Protein AF-A0A416VZ56-F1 (afdb_monomer_lite)

Foldseek 3Di:
DDQLQDWDDDPQKIKTFGDKEAALQLQKIKTKIKMAGPPAAKAFDADPQQDGPDQDIHDPRQKHKDWPFDWDWHWDDDDRIIMIMIITGDDSVPSVRTWIWIWGQPQHDDPVRTDIDTDDHDYDHDWDWFDDDQWIWIAALFWIKIKRNQFDPPDPPPPPDFKWKWFQFPVRDIATQATPPVDGDGPFWDDWDWDADDPRGIIMIITGGPGGDDCVRGPWMAIPNRITD

Secondary structure (DSSP, 8-state):
-B----EEEETTEEEEEEEEEEETTTTEEEEEEEEEETTBPPPEEE-TTS-EEEEEESGGG-EEEEESSEEEEEEEEETTEEEEEEEEE--GGGGGG--EEEEE-TT-SSTTTSEEEEEPPPPP---EEEEETTEEEEEETTEEEEEE-----SS--------EEEEEETTS-EEEEEESSS-S--TTEEEEEEEEETTTTEEEEEEEESS---GGGEEEEEETTEEE-

Radius of gyration: 20.17 Å; chains: 1; bounding box: 50×32×62 Å

pLDDT: mean 83.12, std 14.0, range [43.09, 98.12]

Sequence (229 aa):
MDYNNQKILIDDYTILLRQTLWDKKTGIGYLVFEITKKDSKPEIKLNKFGQCIGLGFGENDRFSIENTSSGNRKYEYIGNSLYAYISYTVDISKQDDCKIYIFDRKNGDYEDCAKKYSFELKETTNVKEYNYSNNKIIISPLGMAIENNEKHGSSNSLSEPKIKIVFYLKDGRKKEVFNTTTGLETEGLGEIHRYTKDKGYYNMYQVVFKKIFDIEKIDKIEFNGVVIS

Structure (mmCIF, N/CA/C/O backbone):
data_AF-A0A416VZ56-F1
#
_entry.id   AF-A0A416VZ56-F1
#
loop_
_atom_site.group_PDB
_atom_site.id
_atom_site.type_symbol
_atom_site.label_atom_id
_atom_site.label_alt_id
_atom_site.label_comp_id
_atom_site.label_asym_id
_atom_site.label_entity_id
_atom_site.label_seq_id
_atom_site.pdbx_PDB_ins_code
_atom_site.Cartn_x
_atom_site.Cartn_y
_atom_site.Cartn_z
_atom_site.occupancy
_atom_site.B_iso_or_equiv
_atom_site.auth_seq_id
_atom_site.auth_comp_id
_atom_site.auth_asym_id
_atom_site.auth_atom_id
_atom_site.pdbx_PDB_model_num
ATOM 1 N N . MET A 1 1 ? -11.232 0.894 -6.307 1.00 50.06 1 MET A N 1
ATOM 2 C CA . MET A 1 1 ? -9.841 0.994 -6.794 1.00 50.06 1 MET A CA 1
ATOM 3 C C . MET A 1 1 ? -9.810 2.114 -7.809 1.00 50.06 1 MET A C 1
ATOM 5 O O . MET A 1 1 ? -10.679 2.109 -8.675 1.00 50.06 1 MET A O 1
ATOM 9 N N . ASP A 1 2 ? -8.890 3.066 -7.665 1.00 54.44 2 ASP A N 1
ATOM 10 C CA . ASP A 1 2 ? -8.705 4.150 -8.633 1.00 54.44 2 ASP A CA 1
ATOM 11 C C . ASP A 1 2 ? -7.557 3.777 -9.587 1.00 54.44 2 ASP A C 1
ATOM 13 O O . ASP A 1 2 ? -6.502 3.300 -9.152 1.00 54.44 2 ASP A O 1
ATOM 17 N N . TYR A 1 3 ? -7.788 3.929 -10.889 1.00 57.81 3 TYR A N 1
ATOM 18 C CA . TYR A 1 3 ? -6.817 3.618 -11.938 1.00 57.81 3 TYR A CA 1
ATOM 19 C C . TYR A 1 3 ? -6.198 4.937 -12.394 1.00 57.81 3 TYR A C 1
ATOM 21 O O . TYR A 1 3 ? -6.624 5.525 -13.386 1.00 57.81 3 TYR A O 1
ATOM 29 N N . ASN A 1 4 ? -5.216 5.428 -11.633 1.00 62.81 4 ASN A N 1
ATOM 30 C CA . ASN A 1 4 ? -4.654 6.767 -11.827 1.00 62.81 4 ASN A CA 1
ATOM 31 C C . ASN A 1 4 ? -3.969 6.965 -13.196 1.00 62.81 4 ASN A C 1
ATOM 33 O O . ASN A 1 4 ? -3.770 8.109 -13.587 1.00 62.81 4 ASN A O 1
ATOM 37 N N . ASN A 1 5 ? -3.621 5.891 -13.925 1.00 73.50 5 ASN A N 1
ATOM 38 C CA . ASN A 1 5 ? -3.076 5.869 -15.298 1.00 73.50 5 ASN A CA 1
ATOM 39 C C . ASN A 1 5 ? -1.935 6.868 -15.595 1.00 73.50 5 ASN A C 1
ATOM 41 O O . ASN A 1 5 ? -1.611 7.130 -16.757 1.00 73.50 5 ASN A O 1
ATOM 45 N N . GLN A 1 6 ? -1.294 7.405 -14.556 1.00 91.25 6 GLN A N 1
ATOM 46 C CA . GLN A 1 6 ? -0.135 8.273 -14.675 1.00 91.25 6 GLN A CA 1
ATOM 47 C C . GLN A 1 6 ? 1.002 7.459 -15.280 1.00 91.25 6 GLN A C 1
ATOM 49 O O . GLN A 1 6 ? 1.268 6.336 -14.845 1.00 91.25 6 GLN A O 1
ATOM 54 N N . LYS A 1 7 ? 1.680 8.017 -16.280 1.00 94.00 7 LYS A N 1
ATOM 55 C CA . LYS A 1 7 ? 2.791 7.350 -16.953 1.00 94.00 7 LYS A CA 1
ATOM 56 C C . LYS A 1 7 ? 3.988 8.267 -17.082 1.00 94.00 7 LYS A C 1
ATOM 58 O O . LYS A 1 7 ? 3.841 9.459 -17.342 1.00 94.00 7 LYS A O 1
ATOM 63 N N . ILE A 1 8 ? 5.162 7.670 -16.976 1.00 94.44 8 ILE A N 1
ATOM 64 C CA . ILE A 1 8 ? 6.441 8.300 -17.263 1.00 94.44 8 ILE A CA 1
ATOM 65 C C . ILE A 1 8 ? 7.061 7.560 -18.450 1.00 94.44 8 ILE A C 1
ATOM 67 O O . ILE A 1 8 ? 7.044 6.329 -18.499 1.00 94.44 8 ILE A O 1
ATOM 71 N N . LEU A 1 9 ? 7.589 8.323 -19.406 1.00 95.81 9 LEU A N 1
ATOM 72 C CA . LEU A 1 9 ? 8.325 7.817 -20.563 1.00 95.81 9 LEU A CA 1
ATOM 73 C C . LEU A 1 9 ? 9.789 8.237 -20.418 1.00 95.81 9 LEU A C 1
ATOM 75 O O . LEU A 1 9 ? 10.065 9.431 -20.286 1.00 95.81 9 LEU A O 1
ATOM 79 N N . ILE A 1 10 ? 10.712 7.275 -20.419 1.00 95.50 10 ILE A N 1
ATOM 80 C CA . ILE A 1 10 ? 12.156 7.528 -20.321 1.00 95.50 10 ILE A CA 1
ATOM 81 C C . ILE A 1 10 ? 12.865 6.651 -21.342 1.00 95.50 10 ILE A C 1
ATOM 83 O O . ILE A 1 10 ? 12.920 5.434 -21.176 1.00 95.50 10 ILE A O 1
ATOM 87 N N . ASP A 1 11 ? 13.440 7.270 -22.373 1.00 95.56 11 ASP A N 1
ATOM 88 C CA . ASP A 1 11 ? 14.025 6.560 -23.513 1.00 95.56 11 ASP A CA 1
ATOM 89 C C . ASP A 1 11 ? 13.026 5.502 -24.047 1.00 95.56 11 ASP A C 1
ATOM 91 O O . ASP A 1 11 ? 11.895 5.848 -24.392 1.00 95.56 11 ASP A O 1
ATOM 95 N N . ASP A 1 12 ? 13.397 4.220 -24.059 1.00 96.88 12 ASP A N 1
ATOM 96 C CA . ASP A 1 12 ? 12.542 3.120 -24.524 1.00 96.88 12 ASP A CA 1
ATOM 97 C C . ASP A 1 12 ? 11.597 2.547 -23.453 1.00 96.88 12 ASP A C 1
ATOM 99 O O . ASP A 1 12 ? 10.868 1.592 -23.726 1.00 96.88 12 ASP A O 1
ATOM 103 N N . TYR A 1 13 ? 11.588 3.094 -22.235 1.00 98.00 13 TYR A N 1
ATOM 104 C CA . TYR A 1 13 ? 10.800 2.573 -21.119 1.00 98.00 13 TYR A CA 1
ATOM 105 C C . TYR A 1 13 ? 9.516 3.374 -20.907 1.00 98.00 13 TYR A C 1
ATOM 107 O O . TYR A 1 13 ? 9.518 4.605 -20.883 1.00 98.00 13 TYR A O 1
ATOM 115 N N . THR A 1 14 ? 8.417 2.659 -20.668 1.00 97.50 14 THR A N 1
ATOM 116 C CA . THR A 1 14 ? 7.171 3.226 -20.140 1.00 97.50 14 THR A CA 1
ATOM 117 C C . THR A 1 14 ? 6.916 2.657 -18.755 1.00 97.50 14 THR A C 1
ATOM 119 O O . THR A 1 14 ? 6.840 1.440 -18.595 1.00 97.50 14 THR A O 1
ATOM 122 N N . ILE A 1 15 ? 6.746 3.535 -17.768 1.00 97.06 15 ILE A N 1
ATOM 123 C CA . ILE A 1 15 ? 6.432 3.182 -16.380 1.00 97.06 15 ILE A CA 1
ATOM 124 C C . ILE A 1 15 ? 5.054 3.756 -16.063 1.00 97.06 15 ILE A C 1
ATOM 126 O O . ILE A 1 15 ? 4.881 4.973 -15.997 1.00 97.06 15 ILE A O 1
ATOM 130 N N . LEU A 1 16 ? 4.066 2.882 -15.906 1.00 95.94 16 LEU A N 1
ATOM 131 C CA . LEU A 1 16 ? 2.654 3.218 -15.742 1.00 95.94 16 LEU A CA 1
ATOM 132 C C . LEU A 1 16 ? 2.183 2.843 -14.335 1.00 95.94 16 LEU A C 1
ATOM 134 O O . LEU A 1 16 ? 2.234 1.675 -13.956 1.00 95.94 16 LEU A O 1
ATOM 138 N N . LEU A 1 17 ? 1.665 3.810 -13.579 1.00 93.25 17 LEU A N 1
ATOM 139 C CA . LEU A 1 17 ? 0.977 3.561 -12.313 1.00 93.25 17 LEU A CA 1
ATOM 140 C C . LEU A 1 17 ? -0.449 3.077 -12.606 1.00 93.25 17 LEU A C 1
ATOM 142 O O . LEU A 1 17 ? -1.360 3.867 -12.858 1.00 93.25 17 LEU A O 1
ATOM 146 N N . ARG A 1 18 ? -0.628 1.753 -12.616 1.00 92.12 18 ARG A N 1
ATOM 147 C CA . ARG A 1 18 ? -1.888 1.086 -12.976 1.00 92.12 18 ARG A CA 1
ATOM 148 C C . ARG A 1 18 ? -2.941 1.238 -11.896 1.00 92.12 18 ARG A C 1
ATOM 150 O O . ARG A 1 18 ? -4.100 1.484 -12.206 1.00 92.12 18 ARG A O 1
ATOM 157 N N . GLN A 1 19 ? -2.548 1.039 -10.643 1.00 89.75 19 GLN A N 1
ATOM 158 C CA . GLN A 1 19 ? -3.464 1.058 -9.509 1.00 89.75 19 GLN A CA 1
ATOM 159 C C . GLN A 1 19 ? -2.814 1.722 -8.306 1.00 89.75 19 GLN A C 1
ATOM 161 O O . GLN A 1 19 ? -1.619 1.559 -8.046 1.00 89.75 19 GLN A O 1
ATOM 166 N N . THR A 1 20 ? -3.639 2.439 -7.552 1.00 88.50 20 THR A N 1
ATOM 167 C CA . THR A 1 20 ? -3.260 3.043 -6.279 1.00 88.50 20 THR A CA 1
ATOM 168 C C . THR A 1 20 ? -4.373 2.825 -5.268 1.00 88.50 20 THR A C 1
ATOM 170 O O . THR A 1 20 ? -5.549 3.059 -5.553 1.00 88.50 20 THR A O 1
ATOM 173 N N . LEU A 1 21 ? -3.982 2.371 -4.084 1.00 88.94 21 LEU A N 1
ATOM 174 C CA . LEU A 1 21 ? -4.777 2.418 -2.867 1.00 88.94 21 LEU A CA 1
ATOM 175 C C . LEU A 1 21 ? -3.904 3.098 -1.816 1.00 88.94 21 LEU A C 1
ATOM 177 O O . LEU A 1 21 ? -2.789 2.643 -1.565 1.00 88.94 21 LEU A O 1
ATOM 181 N N . TRP A 1 22 ? -4.371 4.207 -1.259 1.00 88.50 22 TRP A N 1
ATOM 182 C CA . TRP A 1 22 ? -3.614 4.983 -0.285 1.00 88.50 22 TRP A CA 1
ATOM 183 C C . TRP A 1 22 ? -4.565 5.536 0.762 1.00 88.50 22 TRP A C 1
ATOM 185 O O . TRP A 1 22 ? -5.347 6.439 0.475 1.00 88.50 22 TRP A O 1
ATOM 195 N N . ASP A 1 23 ? -4.492 5.000 1.974 1.00 89.62 23 ASP A N 1
ATOM 196 C CA . ASP A 1 23 ? -5.313 5.460 3.085 1.00 89.62 23 ASP A CA 1
ATOM 197 C C . ASP A 1 23 ? -4.436 6.277 4.027 1.00 89.62 23 ASP A C 1
ATOM 199 O O . ASP A 1 23 ? -3.793 5.748 4.935 1.00 89.62 23 ASP A O 1
ATOM 203 N N . LYS A 1 24 ? -4.417 7.595 3.812 1.00 88.25 24 LYS A N 1
ATOM 204 C CA . LYS A 1 24 ? -3.552 8.520 4.554 1.00 88.25 24 LYS A CA 1
ATOM 205 C C . LYS A 1 24 ? -3.734 8.397 6.065 1.00 88.25 24 LYS A C 1
ATOM 207 O O . LYS A 1 24 ? -2.752 8.324 6.794 1.00 88.25 24 LYS A O 1
ATOM 212 N N . LYS A 1 25 ? -4.988 8.291 6.516 1.00 89.00 25 LYS A N 1
ATOM 213 C CA . LYS A 1 25 ? -5.344 8.190 7.938 1.00 89.00 25 LYS A CA 1
ATOM 214 C C . LYS A 1 25 ? -4.845 6.916 8.620 1.00 89.00 25 LYS A C 1
ATOM 216 O O . LYS A 1 25 ? -4.591 6.944 9.818 1.00 89.00 25 LYS A O 1
ATOM 221 N N . THR A 1 26 ? -4.743 5.797 7.899 1.00 89.56 26 THR A N 1
ATOM 222 C CA . THR A 1 26 ? -4.131 4.577 8.453 1.00 89.56 26 THR A CA 1
ATOM 223 C C . THR A 1 26 ? -2.651 4.477 8.117 1.00 89.56 26 THR A C 1
ATOM 225 O O . THR A 1 26 ? -1.968 3.668 8.734 1.00 89.56 26 THR A O 1
ATOM 228 N N . GLY A 1 27 ? -2.150 5.288 7.180 1.00 88.00 27 GLY A N 1
ATOM 229 C CA . GLY A 1 27 ? -0.785 5.272 6.664 1.00 88.00 27 GLY A CA 1
ATOM 230 C C . GLY A 1 27 ? -0.458 4.025 5.843 1.00 88.00 27 GLY A C 1
ATOM 231 O O . GLY A 1 27 ? 0.715 3.702 5.690 1.00 88.00 27 GLY A O 1
ATOM 232 N N . ILE A 1 28 ? -1.459 3.303 5.333 1.00 88.88 28 ILE A N 1
ATOM 233 C CA . ILE A 1 28 ? -1.275 2.041 4.602 1.00 88.88 28 ILE A CA 1
ATOM 234 C C . ILE A 1 28 ? -1.560 2.268 3.120 1.00 88.88 28 ILE A C 1
ATOM 236 O O . ILE A 1 28 ? -2.551 2.906 2.757 1.00 88.88 28 ILE A O 1
ATOM 240 N N . GLY A 1 29 ? -0.723 1.705 2.248 1.00 88.75 29 GLY A N 1
ATOM 241 C CA . GLY A 1 29 ? -0.962 1.775 0.815 1.00 88.75 29 GLY A CA 1
ATOM 242 C C . GLY A 1 29 ? -0.470 0.583 0.007 1.00 88.75 29 GLY A C 1
ATOM 243 O O . GLY A 1 29 ? 0.332 -0.244 0.446 1.00 88.75 29 GLY A O 1
ATOM 244 N N . TYR A 1 30 ? -0.991 0.515 -1.215 1.00 89.25 30 TYR A N 1
ATOM 245 C CA . TYR A 1 30 ? -0.661 -0.477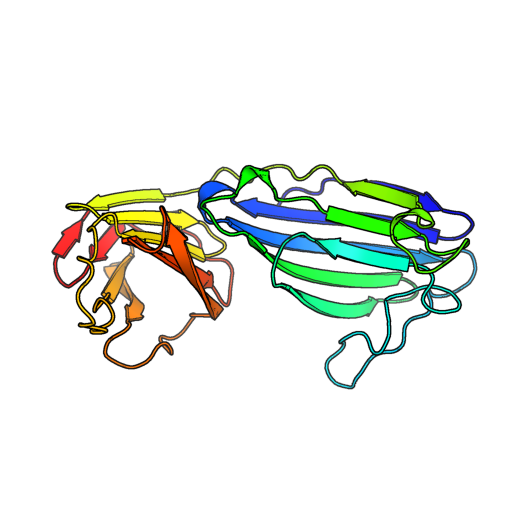 -2.223 1.00 89.25 30 TYR A CA 1
ATOM 246 C C . TYR A 1 30 ? -0.578 0.168 -3.609 1.00 89.25 30 TYR A C 1
ATOM 248 O O . TYR A 1 30 ? -1.465 0.929 -4.003 1.00 89.25 30 TYR A O 1
ATOM 256 N N . LEU A 1 31 ? 0.476 -0.154 -4.357 1.00 90.00 31 LEU A N 1
ATOM 257 C CA . LEU A 1 31 ? 0.717 0.332 -5.715 1.00 90.00 31 LEU A CA 1
ATOM 258 C C . LEU A 1 31 ? 0.936 -0.839 -6.657 1.00 90.00 31 LEU A C 1
ATOM 260 O O . LEU A 1 31 ? 1.588 -1.824 -6.302 1.00 90.00 31 LEU A O 1
ATOM 264 N N . VAL A 1 32 ? 0.458 -0.667 -7.885 1.00 93.31 32 VAL A N 1
ATOM 265 C CA . VAL A 1 32 ? 0.797 -1.543 -9.004 1.00 93.31 32 VAL A CA 1
ATOM 266 C C . VAL A 1 32 ? 1.383 -0.700 -10.118 1.00 93.31 32 VAL A C 1
ATOM 268 O O . VAL A 1 32 ? 0.690 0.146 -10.688 1.00 93.31 32 VAL A O 1
ATOM 271 N N . PHE A 1 33 ? 2.641 -0.964 -10.449 1.00 95.12 33 PHE A N 1
ATOM 272 C CA . PHE A 1 33 ? 3.270 -0.437 -11.650 1.00 95.12 33 PHE A CA 1
ATOM 273 C C . PHE A 1 33 ? 3.273 -1.487 -12.747 1.00 95.12 33 PHE A C 1
ATOM 275 O O . PHE A 1 33 ? 3.523 -2.661 -12.489 1.00 95.12 33 PHE A O 1
ATOM 282 N N . GLU A 1 34 ? 3.038 -1.041 -13.972 1.00 96.94 34 GLU A N 1
ATOM 283 C CA . GLU A 1 34 ? 3.345 -1.781 -15.186 1.00 96.94 34 GLU A CA 1
ATOM 284 C C . GLU A 1 34 ? 4.511 -1.092 -15.888 1.00 96.94 34 GLU A C 1
ATOM 286 O O . GLU A 1 34 ? 4.457 0.101 -16.187 1.00 96.94 34 GLU A O 1
ATOM 291 N N . ILE A 1 35 ? 5.569 -1.850 -16.143 1.00 98.00 35 ILE A N 1
ATOM 292 C CA . ILE A 1 35 ? 6.790 -1.385 -16.781 1.00 98.00 35 ILE A CA 1
ATOM 293 C C . ILE A 1 35 ? 6.923 -2.129 -18.104 1.00 98.00 35 ILE A C 1
ATOM 295 O O . ILE A 1 35 ? 6.863 -3.359 -18.154 1.00 98.00 35 ILE A O 1
ATOM 299 N N . THR A 1 36 ? 7.122 -1.384 -19.183 1.00 97.94 36 THR A N 1
ATOM 300 C CA . THR A 1 36 ? 7.370 -1.935 -20.519 1.00 97.94 36 THR A CA 1
ATOM 301 C C . THR A 1 36 ? 8.608 -1.297 -21.121 1.00 97.94 36 THR A C 1
ATOM 303 O O . THR A 1 36 ? 8.979 -0.180 -20.759 1.00 97.94 36 THR A O 1
ATOM 306 N N . LYS A 1 37 ? 9.251 -2.031 -22.027 1.00 98.06 37 LYS A N 1
ATOM 307 C CA . LYS A 1 37 ? 10.399 -1.579 -22.803 1.00 98.06 37 LYS A CA 1
ATOM 308 C C . LYS A 1 37 ? 10.076 -1.774 -24.279 1.00 98.06 37 LYS A C 1
ATOM 310 O O . LYS A 1 37 ? 9.453 -2.767 -24.653 1.00 98.06 37 LYS A O 1
ATOM 315 N N . LYS A 1 38 ? 10.454 -0.820 -25.121 1.00 96.81 38 LYS A N 1
ATOM 316 C CA . LYS A 1 38 ? 10.273 -0.933 -26.566 1.00 96.81 38 LYS A CA 1
ATOM 317 C C . LYS A 1 38 ? 11.025 -2.165 -27.091 1.00 96.81 38 LYS A C 1
ATOM 319 O O . LYS A 1 38 ? 12.147 -2.445 -26.672 1.00 96.81 38 LYS A O 1
ATOM 324 N N . ASP A 1 39 ? 10.371 -2.923 -27.969 1.00 94.44 39 ASP A N 1
ATOM 325 C CA . ASP A 1 39 ? 10.921 -4.080 -28.694 1.00 94.44 39 ASP A CA 1
ATOM 326 C C . ASP A 1 39 ? 11.468 -5.243 -27.826 1.00 94.44 39 ASP A C 1
ATOM 328 O O . ASP A 1 39 ? 12.028 -6.203 -28.352 1.00 94.44 39 ASP A O 1
ATOM 332 N N . SER A 1 40 ? 11.299 -5.207 -26.498 1.00 95.69 40 SER A N 1
ATOM 333 C CA . SER A 1 40 ? 11.887 -6.182 -25.566 1.00 95.69 40 SER A CA 1
ATOM 334 C C . SER A 1 40 ? 11.190 -6.17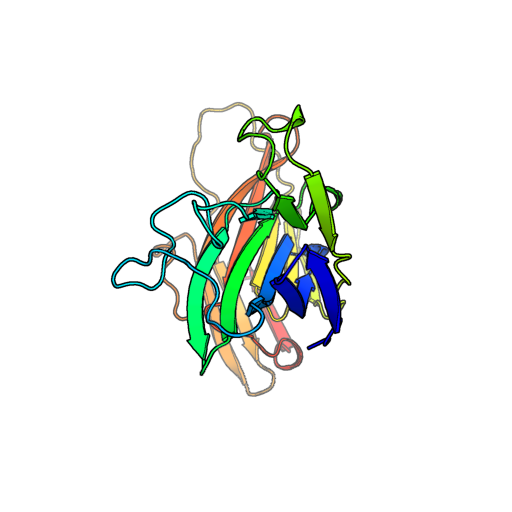5 -24.196 1.00 95.69 40 SER A C 1
ATOM 336 O O . SER A 1 40 ? 10.228 -5.445 -23.970 1.00 95.69 40 SER A O 1
ATOM 338 N N . LYS A 1 41 ? 11.639 -7.027 -23.265 1.00 97.06 41 LYS A N 1
ATOM 339 C CA . LYS A 1 41 ? 11.184 -6.987 -21.866 1.00 97.06 41 LYS A CA 1
ATOM 340 C C . LYS A 1 41 ? 12.101 -6.073 -21.046 1.00 97.06 41 LYS A C 1
ATOM 342 O O . LYS A 1 41 ? 13.306 -6.114 -21.278 1.00 97.06 41 LYS A O 1
ATOM 347 N N . PRO A 1 42 ? 11.585 -5.324 -20.056 1.00 97.56 42 PRO A N 1
ATOM 348 C CA . PRO A 1 42 ? 12.434 -4.640 -19.083 1.00 97.56 42 PRO A CA 1
ATOM 349 C C . PRO A 1 42 ? 13.324 -5.641 -18.350 1.00 97.56 42 PRO A C 1
ATOM 351 O O . PRO A 1 42 ? 12.848 -6.703 -17.953 1.00 97.56 42 PRO A O 1
ATOM 354 N N . GLU A 1 43 ? 14.589 -5.309 -18.142 1.00 97.25 43 GLU A N 1
ATOM 355 C CA . GLU A 1 43 ? 15.541 -6.145 -17.418 1.00 97.25 43 GLU A CA 1
ATOM 356 C C . GLU A 1 43 ? 15.292 -6.071 -15.909 1.00 97.25 43 GLU A C 1
ATOM 358 O O . GLU A 1 43 ? 15.082 -4.993 -15.364 1.00 97.25 43 GLU A O 1
ATOM 363 N N . ILE A 1 44 ? 15.336 -7.205 -15.212 1.00 96.69 44 ILE A N 1
ATOM 364 C CA . ILE A 1 44 ? 15.399 -7.258 -13.746 1.00 96.69 44 ILE A CA 1
ATOM 365 C C . ILE A 1 44 ? 15.971 -8.611 -13.320 1.00 96.69 44 ILE A C 1
ATOM 367 O O . ILE A 1 44 ? 15.734 -9.636 -13.964 1.00 96.69 44 ILE A O 1
ATOM 371 N N . LYS A 1 45 ? 16.713 -8.636 -12.214 1.00 95.56 45 LYS A N 1
ATOM 372 C CA . LYS A 1 45 ? 17.158 -9.879 -11.574 1.00 95.56 45 LYS A CA 1
ATOM 373 C C . LYS A 1 45 ? 16.235 -10.181 -10.405 1.00 95.56 45 LYS A C 1
ATOM 375 O O . LYS A 1 45 ? 16.087 -9.347 -9.519 1.00 95.56 45 LYS A O 1
ATOM 380 N N . LEU A 1 46 ? 15.620 -11.363 -10.387 1.00 94.88 46 LEU A N 1
ATOM 381 C CA . LEU A 1 46 ? 14.679 -11.764 -9.338 1.00 94.88 46 LEU A CA 1
ATOM 382 C C . LEU A 1 46 ? 15.162 -13.006 -8.593 1.00 94.88 46 LEU A C 1
ATOM 384 O O . LEU A 1 46 ? 15.715 -13.928 -9.192 1.00 94.88 46 LEU A O 1
ATOM 388 N N . ASN A 1 47 ? 14.907 -13.053 -7.287 1.00 94.00 47 ASN A N 1
ATOM 389 C CA . ASN A 1 47 ? 15.032 -14.283 -6.514 1.00 94.00 47 ASN A CA 1
ATOM 390 C C . ASN A 1 47 ? 13.798 -15.178 -6.712 1.00 94.00 47 ASN A C 1
ATOM 392 O O . ASN A 1 47 ? 12.805 -14.787 -7.327 1.00 94.00 47 ASN A O 1
ATOM 396 N N . LYS A 1 48 ? 13.829 -16.385 -6.133 1.00 92.81 48 LYS A N 1
ATOM 397 C CA . LYS A 1 48 ? 12.723 -17.357 -6.227 1.00 92.81 48 LYS A CA 1
ATOM 398 C C . LYS A 1 48 ? 11.385 -16.873 -5.644 1.00 92.81 48 LYS A C 1
ATOM 400 O O . LYS A 1 48 ? 10.364 -17.508 -5.876 1.00 92.81 48 LYS A O 1
ATOM 405 N N . PHE A 1 49 ? 11.387 -15.782 -4.880 1.00 90.31 49 PHE A N 1
ATOM 406 C CA . PHE A 1 49 ? 10.200 -15.175 -4.278 1.00 90.31 49 PHE A CA 1
ATOM 407 C C . PHE A 1 49 ? 9.681 -13.966 -5.076 1.00 90.31 49 PHE A C 1
ATOM 409 O O . PHE A 1 49 ? 8.728 -13.317 -4.650 1.00 90.31 49 PHE A O 1
ATOM 416 N N . GLY A 1 50 ? 10.287 -13.653 -6.229 1.00 92.38 50 GLY A N 1
ATOM 417 C CA . GLY A 1 50 ? 9.918 -12.496 -7.048 1.00 92.38 50 GLY A CA 1
ATOM 418 C C . GLY A 1 50 ? 10.410 -11.164 -6.479 1.00 92.38 50 GLY A C 1
ATOM 419 O O . GLY A 1 50 ? 9.846 -10.122 -6.794 1.00 92.38 50 GLY A O 1
ATOM 420 N N . GLN A 1 51 ? 11.432 -11.170 -5.623 1.00 91.62 51 GLN A N 1
ATOM 421 C CA . GLN A 1 51 ? 12.049 -9.947 -5.104 1.00 91.62 51 GLN A CA 1
ATOM 422 C C . GLN A 1 51 ? 13.275 -9.579 -5.944 1.00 91.62 51 GLN A C 1
ATOM 424 O O . GLN A 1 51 ? 14.011 -10.466 -6.381 1.00 91.62 51 GLN A O 1
ATOM 429 N N . CYS A 1 52 ? 13.505 -8.279 -6.139 1.00 91.44 52 CYS A N 1
ATOM 430 C CA . CYS A 1 52 ? 14.655 -7.758 -6.878 1.00 91.44 52 CYS A CA 1
ATOM 431 C C . CYS A 1 52 ? 15.985 -8.119 -6.192 1.00 91.44 52 CYS A C 1
ATOM 433 O O . CYS A 1 52 ? 16.157 -7.876 -5.000 1.00 91.44 52 CYS A O 1
ATOM 435 N N . ILE A 1 53 ? 16.924 -8.682 -6.957 1.00 88.25 53 ILE A N 1
ATOM 436 C CA . ILE A 1 53 ? 18.323 -8.912 -6.581 1.00 88.25 53 ILE A CA 1
ATOM 437 C C . ILE A 1 53 ? 19.161 -7.840 -7.290 1.00 88.25 53 ILE A C 1
ATOM 439 O O . ILE A 1 53 ? 19.711 -8.081 -8.363 1.00 88.25 53 ILE A O 1
ATOM 443 N N . GLY A 1 54 ? 19.212 -6.640 -6.721 1.00 86.94 54 GLY A N 1
ATOM 444 C CA . GLY A 1 54 ? 19.865 -5.475 -7.323 1.00 86.94 54 GLY A CA 1
ATOM 445 C C . GLY A 1 54 ? 19.204 -4.176 -6.871 1.00 86.94 54 GLY A C 1
ATOM 446 O O . GLY A 1 54 ? 18.344 -4.197 -5.986 1.00 86.94 54 GLY A O 1
ATOM 447 N N . LEU A 1 55 ? 19.589 -3.058 -7.489 1.00 86.56 55 LEU A N 1
ATOM 448 C CA . LEU A 1 55 ? 19.013 -1.741 -7.176 1.00 86.56 55 LEU A CA 1
ATOM 449 C C . LEU A 1 55 ? 17.607 -1.556 -7.770 1.00 86.56 55 LEU A C 1
ATOM 451 O O . LEU A 1 55 ? 16.797 -0.812 -7.214 1.00 86.56 55 LEU A O 1
ATOM 455 N N . GLY A 1 56 ? 17.290 -2.261 -8.858 1.00 91.38 56 GLY A N 1
ATOM 456 C CA . GLY A 1 56 ? 15.969 -2.219 -9.470 1.00 91.38 56 GLY A CA 1
ATOM 457 C C . GLY A 1 56 ? 15.910 -2.882 -10.844 1.00 91.38 56 GLY A C 1
ATOM 458 O O . GLY A 1 56 ? 16.228 -4.060 -10.976 1.00 91.38 56 GLY A O 1
ATOM 459 N N . PHE A 1 57 ? 15.424 -2.153 -11.846 1.00 95.19 57 PHE A N 1
ATOM 460 C CA . PHE A 1 57 ? 15.129 -2.660 -13.187 1.00 95.19 57 PHE A CA 1
ATOM 461 C C . PHE A 1 57 ? 15.750 -1.795 -14.292 1.00 95.19 57 PHE A C 1
ATOM 463 O O . PHE A 1 57 ? 16.246 -0.694 -14.055 1.00 95.19 57 PHE A O 1
ATOM 470 N N . GLY A 1 58 ? 15.674 -2.290 -15.525 1.00 95.75 58 GLY A N 1
ATOM 471 C CA . GLY A 1 58 ? 16.323 -1.715 -16.695 1.00 95.75 58 GLY A CA 1
ATOM 472 C C . GLY A 1 58 ? 17.790 -2.118 -16.801 1.00 95.75 58 GLY A C 1
ATOM 473 O O . GLY A 1 58 ? 18.380 -2.694 -15.886 1.00 95.75 58 GLY A O 1
ATOM 474 N N . GLU A 1 59 ? 18.376 -1.832 -17.958 1.00 93.62 59 GLU A N 1
ATOM 475 C CA . GLU A 1 59 ? 19.789 -2.098 -18.234 1.00 93.62 59 GLU A CA 1
ATOM 476 C C . GLU A 1 59 ? 20.691 -1.580 -17.106 1.00 93.62 59 GLU A C 1
ATOM 478 O O . GLU A 1 59 ? 20.621 -0.409 -16.736 1.00 93.62 59 GLU A O 1
ATOM 483 N N . ASN A 1 60 ? 21.543 -2.461 -16.573 1.00 91.56 60 ASN A N 1
ATOM 484 C CA . ASN A 1 60 ? 22.463 -2.167 -15.469 1.00 91.56 60 ASN A CA 1
ATOM 485 C C . ASN A 1 60 ? 21.782 -1.605 -14.203 1.00 91.56 60 ASN A C 1
ATOM 487 O O . ASN A 1 60 ? 22.357 -0.757 -13.531 1.00 91.56 60 ASN A O 1
ATOM 491 N N . ASP A 1 61 ? 20.568 -2.067 -13.880 1.00 91.75 61 ASP A N 1
ATOM 492 C CA . ASP A 1 61 ? 19.782 -1.632 -12.712 1.00 91.75 61 ASP A CA 1
ATOM 493 C C . ASP A 1 61 ? 19.511 -0.110 -12.683 1.00 91.75 61 ASP A C 1
ATOM 495 O O . ASP A 1 61 ? 19.374 0.501 -11.620 1.00 91.75 61 ASP A O 1
ATOM 499 N N . ARG A 1 62 ? 19.420 0.513 -13.868 1.00 93.56 62 ARG A N 1
ATOM 500 C CA . ARG A 1 62 ? 19.280 1.966 -14.054 1.00 93.56 62 ARG A CA 1
ATOM 501 C C . ARG A 1 62 ? 18.125 2.591 -13.270 1.00 93.56 62 ARG A C 1
ATOM 503 O O . ARG A 1 62 ? 18.248 3.734 -12.826 1.00 93.56 62 ARG A O 1
ATOM 510 N N . PHE A 1 63 ? 16.997 1.898 -13.145 1.00 94.88 63 PHE A N 1
ATOM 511 C CA . PHE A 1 63 ? 15.798 2.436 -12.515 1.00 94.88 63 PHE A CA 1
ATOM 512 C C . PHE A 1 63 ? 15.508 1.774 -11.172 1.00 94.88 63 PHE A C 1
ATOM 514 O O . PHE A 1 63 ? 15.560 0.554 -11.064 1.00 94.88 63 PHE A O 1
ATOM 521 N N . SER A 1 64 ? 15.094 2.551 -10.170 1.00 91.62 64 SER A N 1
ATOM 522 C CA . SER A 1 64 ? 14.479 2.014 -8.945 1.00 91.62 64 SER A CA 1
ATOM 523 C C . SER A 1 64 ? 13.145 2.695 -8.658 1.00 91.62 64 SER A C 1
ATOM 525 O O . SER A 1 64 ? 12.928 3.852 -9.025 1.00 91.62 64 SER A O 1
ATOM 527 N N . ILE A 1 65 ? 12.254 1.961 -7.987 1.00 90.00 65 ILE A N 1
ATOM 528 C CA . ILE A 1 65 ? 11.038 2.517 -7.393 1.00 90.00 65 ILE A CA 1
ATOM 529 C C . ILE A 1 65 ? 11.296 2.696 -5.907 1.00 90.00 65 ILE A C 1
ATOM 531 O O . ILE A 1 65 ? 11.497 1.717 -5.182 1.00 90.00 65 ILE A O 1
ATOM 535 N N . GLU A 1 66 ? 11.266 3.939 -5.456 1.00 85.00 66 GLU A N 1
ATOM 536 C CA . GLU A 1 66 ? 11.525 4.291 -4.069 1.00 85.00 66 GLU A CA 1
ATOM 537 C C . GLU A 1 66 ? 10.324 4.987 -3.452 1.00 85.00 66 GLU A C 1
ATOM 539 O O . GLU A 1 66 ? 9.608 5.766 -4.082 1.00 85.00 66 GLU A O 1
ATOM 544 N N . ASN A 1 67 ? 10.103 4.661 -2.188 1.00 73.62 67 ASN A N 1
ATOM 545 C CA . ASN A 1 67 ? 9.034 5.176 -1.362 1.00 73.62 67 ASN A CA 1
ATOM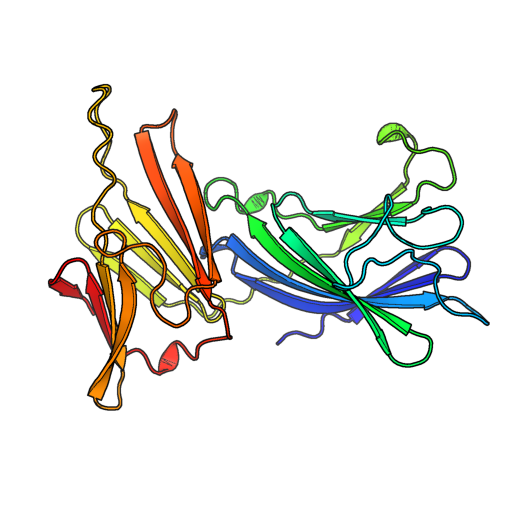 546 C C . ASN A 1 67 ? 9.606 5.438 0.027 1.00 73.62 67 ASN A C 1
ATOM 548 O O . ASN A 1 67 ? 10.470 4.697 0.494 1.00 73.62 67 ASN A O 1
ATOM 552 N N . THR A 1 68 ? 9.111 6.473 0.698 1.00 59.31 68 THR A N 1
ATOM 553 C CA . THR A 1 68 ? 9.573 6.926 2.024 1.00 59.31 68 THR A CA 1
ATOM 554 C C . THR A 1 68 ? 9.229 5.963 3.179 1.00 59.31 68 THR A C 1
ATOM 556 O O . THR A 1 68 ? 9.285 6.341 4.344 1.00 59.31 68 THR A O 1
ATOM 559 N N . SER A 1 69 ? 8.858 4.714 2.879 1.00 57.28 69 SER A N 1
ATOM 560 C CA . SER A 1 69 ? 8.189 3.769 3.783 1.00 57.28 69 SER A CA 1
ATOM 561 C C . SER A 1 69 ? 8.758 2.349 3.689 1.00 57.28 69 SER A C 1
ATOM 563 O O . SER A 1 69 ? 9.218 1.920 2.628 1.00 57.28 69 SER A O 1
ATOM 565 N N . SER A 1 70 ? 8.683 1.587 4.788 1.00 57.78 70 SER A N 1
ATOM 566 C CA . SER A 1 70 ? 8.940 0.144 4.766 1.00 57.78 70 SER A CA 1
ATOM 567 C C . SER A 1 70 ? 7.917 -0.521 3.858 1.00 57.78 70 SER A C 1
ATOM 569 O O . SER A 1 70 ? 6.713 -0.323 4.028 1.00 57.78 70 SER A O 1
ATOM 571 N N . GLY A 1 71 ? 8.383 -1.275 2.868 1.00 63.19 71 GLY A N 1
ATOM 572 C CA . GLY A 1 71 ? 7.479 -1.912 1.929 1.00 63.19 71 GLY A CA 1
ATOM 573 C C . GLY A 1 71 ? 8.026 -3.201 1.353 1.00 63.19 71 GLY A C 1
ATOM 574 O O . GLY A 1 71 ? 9.173 -3.265 0.906 1.00 63.19 71 GLY A O 1
ATOM 575 N N . ASN A 1 72 ? 7.176 -4.223 1.331 1.00 77.19 72 ASN A N 1
ATOM 576 C CA . ASN A 1 72 ? 7.419 -5.413 0.535 1.00 77.19 72 ASN A CA 1
ATOM 577 C C . ASN A 1 72 ? 7.180 -5.089 -0.934 1.00 77.19 72 ASN A C 1
ATOM 579 O O . ASN A 1 72 ? 6.145 -4.536 -1.317 1.00 77.19 72 ASN A O 1
ATOM 583 N N . ARG A 1 73 ? 8.148 -5.475 -1.761 1.00 87.19 73 ARG A N 1
ATOM 584 C CA . ARG A 1 73 ? 8.079 -5.340 -3.211 1.00 87.19 73 ARG A CA 1
ATOM 585 C C . ARG A 1 73 ? 8.137 -6.723 -3.830 1.00 87.19 73 ARG A C 1
ATOM 587 O O . ARG A 1 73 ? 9.053 -7.495 -3.542 1.00 87.19 73 ARG A O 1
ATOM 594 N N . LYS A 1 74 ? 7.170 -7.018 -4.688 1.00 92.75 74 LYS A N 1
ATOM 595 C CA . LYS A 1 74 ? 7.155 -8.220 -5.518 1.00 92.75 74 LYS A CA 1
ATOM 596 C C . LYS A 1 74 ? 7.083 -7.800 -6.973 1.00 92.75 74 LYS A C 1
ATOM 598 O O . LYS A 1 74 ? 6.319 -6.908 -7.324 1.00 92.75 74 LYS A O 1
ATOM 603 N N . TYR A 1 75 ? 7.839 -8.485 -7.808 1.00 95.50 75 TYR A N 1
ATOM 604 C CA . TYR A 1 75 ? 7.849 -8.303 -9.242 1.00 95.50 75 TYR A CA 1
ATOM 605 C C . TYR A 1 75 ? 7.431 -9.594 -9.934 1.00 95.50 75 TYR A C 1
ATOM 607 O O . TYR A 1 75 ? 7.764 -10.691 -9.478 1.00 95.50 75 TYR A O 1
ATOM 615 N N . GLU A 1 76 ? 6.718 -9.471 -11.046 1.00 96.50 76 GLU A N 1
ATOM 616 C CA . GLU A 1 76 ? 6.424 -10.604 -11.918 1.00 96.50 76 GLU A CA 1
ATOM 617 C C . GLU A 1 76 ? 6.261 -10.155 -13.369 1.00 96.50 76 GLU A C 1
ATOM 619 O O . GLU A 1 76 ? 5.837 -9.033 -13.642 1.00 96.50 76 GLU A O 1
ATOM 624 N N . TYR A 1 77 ? 6.592 -11.033 -14.313 1.00 97.19 77 TYR A N 1
ATOM 625 C CA . TYR A 1 77 ? 6.309 -10.782 -15.721 1.00 97.19 77 TYR A CA 1
ATOM 626 C C . TYR A 1 77 ? 4.923 -11.301 -16.083 1.00 97.19 77 TYR A C 1
ATOM 628 O O . TYR A 1 77 ? 4.614 -12.470 -15.849 1.00 97.19 77 TYR A O 1
ATOM 636 N N . ILE A 1 78 ? 4.132 -10.460 -16.745 1.00 96.50 78 ILE A N 1
ATOM 637 C CA . ILE A 1 78 ? 2.899 -10.864 -17.422 1.00 96.50 78 ILE A CA 1
ATOM 638 C C . ILE A 1 78 ? 3.088 -10.519 -18.901 1.00 96.50 78 ILE A C 1
ATOM 640 O O . ILE A 1 78 ? 3.100 -9.354 -19.298 1.00 96.50 78 ILE A O 1
ATOM 644 N N . GLY A 1 79 ? 3.320 -11.545 -19.722 1.00 95.75 79 GLY A N 1
ATOM 645 C CA . GLY A 1 79 ? 3.731 -11.362 -21.115 1.00 95.75 79 GLY A CA 1
ATOM 646 C C . GLY A 1 79 ? 5.111 -10.701 -21.226 1.00 95.75 79 GLY A C 1
ATOM 647 O O . GLY A 1 79 ? 6.109 -11.244 -20.735 1.00 95.75 79 GLY A O 1
ATOM 648 N N . ASN A 1 80 ? 5.164 -9.545 -21.893 1.00 96.19 80 ASN A N 1
ATOM 649 C CA . ASN A 1 80 ? 6.378 -8.732 -22.045 1.00 96.19 80 ASN A CA 1
ATOM 650 C C . ASN A 1 80 ? 6.468 -7.576 -21.034 1.00 96.19 80 ASN A C 1
ATOM 652 O O . ASN A 1 80 ? 7.505 -6.920 -20.963 1.00 96.19 80 ASN A O 1
ATOM 656 N N . SER A 1 81 ? 5.417 -7.353 -20.243 1.00 98.06 81 SER A N 1
ATOM 657 C CA . SER A 1 81 ? 5.379 -6.320 -19.211 1.00 98.06 81 SER A CA 1
ATOM 658 C C . SER A 1 81 ? 5.918 -6.860 -17.887 1.00 98.06 81 SER A C 1
ATOM 660 O O . SER A 1 81 ? 5.610 -7.988 -17.489 1.00 98.06 81 SER A O 1
ATOM 662 N N . LEU A 1 82 ? 6.699 -6.041 -17.186 1.00 98.12 82 LEU A N 1
ATOM 663 C CA . LEU A 1 82 ? 7.110 -6.273 -15.806 1.00 98.12 82 LEU A CA 1
ATOM 664 C C . LEU A 1 82 ? 6.137 -5.544 -14.876 1.00 98.12 82 LEU A C 1
ATOM 666 O O . LEU A 1 82 ? 6.003 -4.326 -14.950 1.00 98.12 82 LEU A O 1
ATOM 670 N N . TYR A 1 83 ? 5.477 -6.275 -13.987 1.00 97.62 83 TYR A N 1
ATOM 671 C CA . TYR A 1 83 ? 4.617 -5.704 -12.958 1.00 97.62 83 TYR A CA 1
ATOM 672 C C . TYR A 1 83 ? 5.375 -5.596 -11.641 1.00 97.62 83 TYR A C 1
ATOM 674 O O . TYR A 1 83 ? 6.048 -6.546 -11.240 1.00 97.62 83 TYR A O 1
ATOM 682 N N . ALA A 1 84 ? 5.249 -4.454 -10.965 1.00 95.31 84 ALA A N 1
ATOM 683 C CA . ALA A 1 84 ? 5.767 -4.240 -9.619 1.00 95.31 84 ALA A CA 1
ATOM 684 C C . ALA A 1 84 ? 4.608 -3.978 -8.655 1.00 95.31 84 ALA A C 1
ATOM 686 O O . ALA A 1 84 ? 3.868 -3.005 -8.808 1.00 95.31 84 ALA A O 1
ATOM 687 N N . TYR A 1 85 ? 4.476 -4.838 -7.653 1.00 93.00 85 TYR A N 1
ATOM 688 C CA . TYR A 1 85 ? 3.498 -4.739 -6.579 1.00 93.00 85 TYR A CA 1
ATOM 689 C C . TYR A 1 85 ? 4.195 -4.264 -5.319 1.00 93.00 85 TYR A C 1
ATOM 691 O O . TYR A 1 85 ? 5.131 -4.911 -4.841 1.00 93.00 85 TYR A O 1
ATOM 699 N N . ILE A 1 86 ? 3.739 -3.138 -4.786 1.00 89.56 86 ILE A N 1
ATOM 700 C CA . ILE A 1 86 ? 4.373 -2.482 -3.647 1.00 89.56 86 ILE A CA 1
ATOM 701 C C . ILE A 1 86 ? 3.315 -2.278 -2.576 1.00 89.56 86 ILE A C 1
ATOM 703 O O . ILE A 1 86 ? 2.404 -1.478 -2.761 1.00 89.56 86 ILE A O 1
ATOM 707 N N . SER A 1 87 ? 3.441 -2.988 -1.459 1.00 86.94 87 SER A N 1
ATOM 708 C CA . SER A 1 87 ? 2.711 -2.675 -0.227 1.00 86.94 87 SER A CA 1
ATOM 709 C C . SER A 1 87 ? 3.614 -1.845 0.669 1.00 86.94 87 SER A C 1
ATOM 711 O O . SER A 1 87 ? 4.779 -2.210 0.825 1.00 86.94 87 SER A O 1
ATOM 713 N N . TYR A 1 88 ? 3.104 -0.774 1.264 1.00 85.69 88 TYR A N 1
ATOM 714 C CA . TYR A 1 88 ? 3.916 0.123 2.078 1.00 85.69 88 TYR A CA 1
ATOM 715 C C . TYR A 1 88 ? 3.142 0.699 3.262 1.00 85.69 88 TYR A C 1
ATOM 717 O O . TYR A 1 88 ? 1.915 0.832 3.219 1.00 85.69 88 TYR A O 1
ATOM 725 N N . THR A 1 89 ? 3.885 1.058 4.307 1.00 85.25 89 THR A N 1
ATOM 726 C CA . THR A 1 89 ? 3.367 1.720 5.507 1.00 85.25 89 THR A CA 1
ATOM 727 C C . THR A 1 89 ? 4.163 2.982 5.815 1.00 85.25 89 THR A C 1
ATOM 729 O O . THR A 1 89 ? 5.388 2.964 5.929 1.00 85.25 89 THR A O 1
ATOM 732 N N . VAL A 1 90 ? 3.467 4.107 5.922 1.00 83.38 90 VAL A N 1
ATOM 733 C CA . VAL A 1 90 ? 4.029 5.392 6.341 1.00 83.38 90 VAL A CA 1
ATOM 734 C C . VAL A 1 90 ? 3.701 5.587 7.808 1.00 83.38 90 VAL A C 1
ATOM 736 O O . VAL A 1 90 ? 2.571 5.334 8.220 1.00 83.38 90 VAL A O 1
ATOM 739 N N . ASP A 1 91 ? 4.674 6.070 8.577 1.00 77.94 91 ASP A N 1
ATOM 740 C CA . ASP A 1 91 ? 4.441 6.518 9.947 1.00 77.94 91 ASP A CA 1
ATOM 741 C C . ASP A 1 91 ? 3.271 7.513 9.959 1.00 77.94 91 ASP A C 1
ATOM 743 O O . ASP A 1 91 ? 3.354 8.585 9.357 1.00 77.94 91 ASP A O 1
ATOM 747 N N . ILE A 1 92 ? 2.172 7.166 10.632 1.00 74.81 92 ILE A N 1
ATOM 748 C CA . ILE A 1 92 ? 0.965 8.006 10.668 1.00 74.81 92 ILE A CA 1
ATOM 749 C C . ILE A 1 92 ? 1.218 9.377 11.317 1.00 74.81 92 ILE A C 1
ATOM 751 O O . ILE A 1 92 ? 0.479 10.321 11.052 1.00 74.81 92 ILE A O 1
ATOM 755 N N . SER A 1 93 ? 2.297 9.540 12.097 1.00 73.12 93 SER A N 1
ATOM 756 C CA . SER A 1 93 ? 2.721 10.850 12.617 1.00 73.12 93 SER A CA 1
ATOM 757 C C . SER A 1 93 ? 3.366 11.744 11.549 1.00 73.12 93 SER A C 1
ATOM 759 O O . SER A 1 93 ? 3.504 12.948 11.758 1.00 73.12 93 SER A O 1
ATOM 761 N N . LYS A 1 94 ? 3.730 11.164 10.400 1.00 75.44 94 LYS A N 1
ATOM 762 C CA . LYS A 1 94 ? 4.366 11.797 9.236 1.00 75.44 94 LYS A CA 1
ATOM 763 C C . LYS A 1 94 ? 3.641 11.446 7.934 1.00 75.44 94 LYS A C 1
ATOM 765 O O . LYS A 1 94 ? 4.246 11.324 6.875 1.00 75.44 94 LYS A O 1
ATOM 770 N N . GLN A 1 95 ? 2.325 11.273 8.003 1.00 68.31 95 GLN A N 1
ATOM 771 C CA . GLN A 1 95 ? 1.488 10.852 6.873 1.00 68.31 95 GLN A CA 1
ATOM 772 C C . GLN A 1 95 ? 1.588 11.759 5.624 1.00 68.31 95 GLN A C 1
ATOM 774 O O . GLN A 1 95 ? 1.280 11.313 4.520 1.00 68.31 95 GLN A O 1
ATOM 779 N N . ASP A 1 96 ? 2.030 13.012 5.777 1.00 73.50 96 ASP A N 1
ATOM 780 C CA . ASP A 1 96 ? 2.266 13.960 4.676 1.00 73.50 96 ASP A CA 1
ATOM 781 C C . ASP A 1 96 ? 3.577 13.709 3.906 1.00 73.50 96 ASP A C 1
ATOM 783 O O . ASP A 1 96 ? 3.752 14.217 2.798 1.00 73.50 96 ASP A O 1
ATOM 787 N N . ASP A 1 97 ? 4.474 12.874 4.437 1.00 72.12 97 ASP A N 1
ATOM 788 C CA . ASP A 1 97 ? 5.773 12.567 3.828 1.00 72.12 97 ASP A CA 1
ATOM 789 C C . ASP A 1 97 ? 5.693 11.425 2.798 1.00 72.12 97 ASP A C 1
ATOM 791 O O . ASP A 1 97 ? 6.714 11.003 2.242 1.00 72.12 97 ASP A O 1
ATOM 795 N N . CYS A 1 98 ? 4.495 10.894 2.525 1.00 77.31 98 CYS A N 1
ATOM 796 C CA . CYS A 1 98 ? 4.318 9.814 1.562 1.00 77.31 98 CYS A CA 1
ATOM 797 C C . CYS A 1 98 ? 4.588 10.303 0.135 1.00 77.31 98 CYS A C 1
ATOM 799 O O . CYS A 1 98 ? 3.780 11.022 -0.458 1.00 77.31 98 CYS A O 1
ATOM 801 N N . LYS A 1 99 ? 5.723 9.890 -0.434 1.00 82.12 99 LYS A N 1
ATOM 802 C CA . LYS A 1 99 ? 6.091 10.193 -1.819 1.00 82.12 99 LYS A CA 1
ATOM 803 C C . LYS A 1 99 ? 6.631 8.947 -2.498 1.00 82.12 99 LYS A C 1
ATOM 805 O O . LYS A 1 99 ? 7.359 8.168 -1.881 1.00 82.12 99 LYS A O 1
ATOM 810 N N . ILE A 1 100 ? 6.273 8.787 -3.769 1.00 86.38 100 ILE A N 1
ATOM 811 C CA . ILE A 1 100 ? 6.731 7.692 -4.624 1.00 86.38 100 ILE A CA 1
ATOM 812 C C . ILE A 1 100 ? 7.522 8.280 -5.775 1.00 86.38 100 ILE A C 1
ATOM 814 O O . ILE A 1 100 ? 7.026 9.152 -6.495 1.00 86.38 100 ILE A O 1
ATOM 818 N N . TYR A 1 101 ? 8.734 7.767 -5.948 1.00 88.81 101 TYR A N 1
ATOM 819 C CA . TYR A 1 101 ? 9.661 8.216 -6.966 1.00 88.81 101 TYR A CA 1
ATOM 820 C C . TYR A 1 101 ? 10.139 7.062 -7.835 1.00 88.81 101 TYR A C 1
ATOM 822 O O . TYR A 1 101 ? 10.400 5.960 -7.353 1.00 88.81 101 TYR A O 1
ATOM 830 N N . ILE A 1 102 ? 10.321 7.363 -9.116 1.00 91.62 102 ILE A N 1
ATOM 831 C CA . ILE A 1 102 ? 11.225 6.621 -9.985 1.00 91.6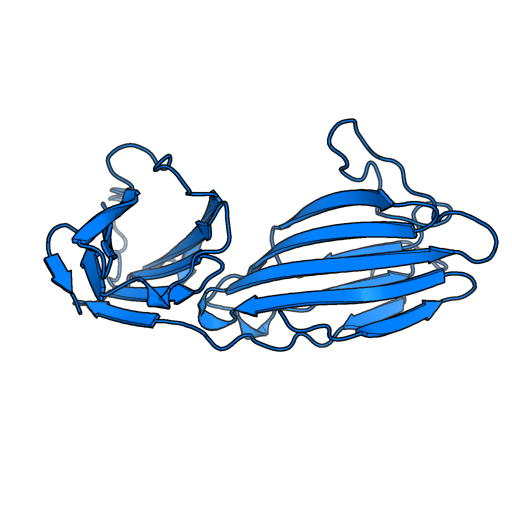2 102 ILE A CA 1
ATOM 832 C C . ILE A 1 102 ? 12.540 7.377 -10.019 1.00 91.62 102 ILE A C 1
ATOM 834 O O . ILE A 1 102 ? 12.570 8.558 -10.376 1.00 91.62 102 ILE A O 1
ATOM 838 N N . PHE A 1 103 ? 13.615 6.685 -9.671 1.00 92.00 103 PHE A N 1
ATOM 839 C CA . PHE A 1 103 ? 14.969 7.177 -9.858 1.00 92.00 103 PHE A CA 1
ATOM 840 C C . PHE A 1 103 ? 15.508 6.670 -11.188 1.00 92.00 103 PHE A C 1
ATOM 842 O O . PHE A 1 103 ? 15.448 5.474 -11.450 1.00 92.00 103 PHE A O 1
ATOM 849 N N . ASP A 1 104 ? 16.045 7.569 -12.007 1.00 93.69 104 ASP A N 1
ATOM 850 C CA . ASP A 1 104 ? 16.832 7.251 -13.196 1.00 93.69 104 ASP A CA 1
ATOM 851 C C . ASP A 1 104 ? 18.311 7.550 -12.918 1.00 93.69 104 ASP A C 1
ATOM 853 O O . ASP A 1 104 ? 18.716 8.714 -12.829 1.00 93.69 104 ASP A O 1
ATOM 857 N N . ARG A 1 105 ? 19.107 6.483 -12.802 1.00 90.94 105 ARG A N 1
ATOM 858 C CA . ARG A 1 105 ? 20.544 6.509 -12.494 1.00 90.94 105 ARG A CA 1
ATOM 859 C C . ARG A 1 105 ? 21.443 6.478 -13.727 1.00 90.94 105 ARG A C 1
ATOM 861 O O . ARG A 1 105 ? 22.627 6.183 -13.608 1.00 90.94 105 ARG A O 1
ATOM 868 N N . LYS A 1 106 ? 20.939 6.827 -14.921 1.00 90.44 106 LYS A N 1
ATOM 869 C CA . LYS A 1 106 ? 21.753 6.866 -16.160 1.00 90.44 106 LYS A CA 1
ATOM 870 C C . LYS A 1 106 ? 23.093 7.598 -15.990 1.00 90.44 106 LYS A C 1
ATOM 872 O O . LYS A 1 106 ? 24.072 7.228 -16.628 1.00 90.44 106 LYS A O 1
ATOM 877 N N . ASN A 1 107 ? 23.117 8.636 -15.151 1.00 84.25 107 ASN A N 1
ATOM 878 C CA . ASN A 1 107 ? 24.271 9.509 -14.934 1.00 84.25 107 ASN A CA 1
ATOM 879 C C . ASN A 1 107 ? 25.027 9.235 -13.616 1.00 84.25 107 ASN A C 1
ATOM 881 O O . ASN A 1 107 ? 25.913 10.013 -13.269 1.00 84.25 107 ASN A O 1
ATOM 885 N N . GLY A 1 108 ? 24.684 8.174 -12.879 1.00 78.75 108 GLY A N 1
ATOM 886 C CA . GLY A 1 108 ? 25.332 7.796 -11.620 1.00 78.75 108 GLY A CA 1
ATOM 887 C C . GLY A 1 108 ? 24.352 7.419 -10.507 1.00 78.75 108 GLY A C 1
ATOM 888 O O . GLY A 1 108 ? 23.175 7.782 -10.540 1.00 78.75 108 GLY A O 1
ATOM 889 N N . ASP A 1 109 ? 24.873 6.711 -9.502 1.00 71.62 109 ASP A N 1
ATOM 890 C CA . ASP A 1 109 ? 24.074 6.095 -8.433 1.00 71.62 109 ASP A CA 1
ATOM 891 C C . ASP A 1 109 ? 23.848 6.992 -7.208 1.00 71.62 109 ASP A C 1
ATOM 893 O O . ASP A 1 109 ? 22.991 6.691 -6.374 1.00 71.62 109 ASP A O 1
ATOM 897 N N . TYR A 1 110 ? 24.595 8.095 -7.094 1.00 70.38 110 TYR A N 1
ATOM 898 C CA . TYR A 1 110 ? 24.412 9.079 -6.028 1.00 70.38 110 TYR A CA 1
ATOM 899 C C . TYR A 1 110 ? 23.105 9.855 -6.222 1.00 70.38 110 TYR A C 1
ATOM 901 O O . TYR A 1 110 ? 22.745 10.219 -7.342 1.00 70.38 110 TYR A O 1
ATOM 909 N N . GLU A 1 111 ? 22.408 10.141 -5.119 1.00 67.69 111 GLU A N 1
ATOM 910 C CA . GLU A 1 111 ? 21.080 10.770 -5.126 1.00 67.69 111 GLU A CA 1
ATOM 911 C C . GLU A 1 111 ? 21.042 12.108 -5.888 1.00 67.69 111 GLU A C 1
ATOM 913 O O . GLU A 1 111 ? 20.059 12.391 -6.574 1.00 67.69 111 GLU A O 1
ATOM 918 N N . ASP A 1 112 ? 22.127 12.883 -5.831 1.00 74.44 112 ASP A N 1
ATOM 919 C CA . ASP A 1 112 ? 22.265 14.176 -6.517 1.00 74.44 112 ASP A CA 1
ATOM 920 C C . ASP A 1 112 ? 22.461 14.039 -8.038 1.00 74.44 112 ASP A C 1
ATOM 922 O O . ASP A 1 112 ? 22.245 14.988 -8.793 1.00 74.44 112 ASP A O 1
ATOM 926 N N . CYS A 1 113 ? 22.870 12.858 -8.506 1.00 73.38 113 CYS A N 1
ATOM 927 C CA . CYS A 1 113 ? 23.106 12.562 -9.920 1.00 73.38 113 CYS A CA 1
ATOM 928 C C . CYS A 1 113 ? 21.896 11.898 -10.594 1.00 73.38 113 CYS A C 1
ATOM 930 O O . CYS A 1 113 ? 21.789 11.916 -11.826 1.00 73.38 113 CYS A O 1
ATOM 932 N N . ALA A 1 114 ? 20.985 11.323 -9.806 1.00 82.88 114 ALA A N 1
ATOM 933 C CA . ALA A 1 114 ? 19.812 10.623 -10.303 1.00 82.88 114 ALA A CA 1
ATOM 934 C C . ALA A 1 114 ? 18.657 11.590 -10.603 1.00 82.88 114 ALA A C 1
ATOM 936 O O . ALA A 1 114 ? 18.284 12.437 -9.787 1.00 82.88 114 ALA A O 1
ATOM 937 N N . LYS A 1 115 ? 18.022 11.433 -11.770 1.00 90.81 115 LYS A N 1
ATOM 938 C CA . LYS A 1 115 ? 16.774 12.155 -12.060 1.00 90.81 115 LYS A CA 1
ATOM 939 C C . LYS A 1 115 ? 15.627 11.494 -11.306 1.00 90.81 115 LYS A C 1
ATOM 941 O O . LYS A 1 115 ? 15.483 10.275 -11.351 1.00 90.81 115 LYS A O 1
ATOM 946 N N . LYS A 1 116 ? 14.794 12.302 -10.650 1.00 90.69 116 LYS A N 1
ATOM 947 C CA . LYS A 1 116 ? 13.636 11.833 -9.880 1.00 90.69 116 LYS A CA 1
ATOM 948 C C . LYS A 1 116 ? 12.350 12.195 -10.605 1.00 90.69 116 LYS A C 1
ATOM 950 O O . LYS A 1 116 ? 12.156 13.347 -10.988 1.00 90.69 116 LYS A O 1
ATOM 955 N N . TYR A 1 117 ? 11.460 11.226 -10.736 1.00 91.69 117 TYR A N 1
ATOM 956 C CA . TYR A 1 117 ? 10.126 11.420 -11.289 1.00 91.69 117 TYR A CA 1
ATOM 957 C C . TYR A 1 117 ? 9.095 11.007 -10.247 1.00 91.69 117 TYR A C 1
ATOM 959 O O . TYR A 1 117 ? 9.180 9.903 -9.715 1.00 91.69 117 TYR A O 1
ATOM 967 N N . SER A 1 118 ? 8.143 11.880 -9.932 1.00 89.69 118 SER A N 1
ATOM 968 C CA . SER A 1 118 ? 7.127 11.625 -8.909 1.00 89.69 118 SER A CA 1
ATOM 969 C C . SER A 1 118 ? 5.803 11.177 -9.508 1.00 89.69 118 SER A C 1
ATOM 971 O O . SER A 1 118 ? 5.406 11.655 -10.569 1.00 89.69 118 SER A O 1
ATOM 973 N N . PHE A 1 119 ? 5.089 10.340 -8.765 1.00 88.06 119 PHE A N 1
ATOM 974 C CA . PHE A 1 119 ? 3.674 10.068 -8.993 1.00 88.06 119 PHE A CA 1
ATOM 975 C C . PHE A 1 119 ? 2.825 10.742 -7.922 1.00 88.06 119 PHE A C 1
ATOM 977 O O . PHE A 1 119 ? 3.175 10.723 -6.740 1.00 88.06 119 PHE A O 1
ATOM 984 N N . GLU A 1 120 ? 1.687 11.297 -8.325 1.00 86.50 120 GLU A N 1
ATOM 985 C CA . GLU A 1 120 ? 0.706 11.820 -7.381 1.00 86.50 120 GLU A CA 1
ATOM 986 C C . GLU A 1 120 ? -0.138 10.674 -6.821 1.00 86.50 120 GLU A C 1
ATOM 988 O O . GLU A 1 120 ? -0.774 9.919 -7.565 1.00 86.50 120 GLU A O 1
ATOM 993 N N . LEU A 1 121 ? -0.154 10.541 -5.496 1.00 85.12 121 LEU A N 1
ATOM 994 C CA . LEU A 1 121 ? -0.999 9.576 -4.809 1.00 85.12 121 LEU A CA 1
ATOM 995 C C . LEU A 1 121 ? -2.322 10.229 -4.431 1.00 85.12 121 LEU A C 1
ATOM 997 O O . LEU A 1 121 ? -2.358 11.223 -3.709 1.00 85.12 121 LEU A O 1
ATOM 1001 N N . LYS A 1 122 ? -3.418 9.633 -4.896 1.00 81.50 122 LYS A N 1
ATOM 1002 C CA . LYS A 1 122 ? -4.763 10.053 -4.517 1.00 81.50 122 LYS A CA 1
ATOM 1003 C C . LYS A 1 122 ? -5.236 9.222 -3.332 1.00 81.50 122 LYS A C 1
ATOM 1005 O O . LYS A 1 122 ? -5.168 7.996 -3.372 1.00 81.50 122 LYS A O 1
ATOM 1010 N N . GLU A 1 123 ? -5.702 9.902 -2.292 1.00 83.19 123 GLU A N 1
ATOM 1011 C CA . GLU A 1 123 ? -6.235 9.265 -1.090 1.00 83.19 123 GLU A CA 1
ATOM 1012 C C . GLU A 1 123 ? -7.547 8.522 -1.387 1.00 83.19 123 GLU A C 1
ATOM 1014 O O . GLU A 1 123 ? -8.436 9.036 -2.072 1.00 83.19 123 GLU A O 1
ATOM 1019 N N . THR A 1 124 ? -7.684 7.322 -0.828 1.00 75.75 124 THR A N 1
ATOM 1020 C CA . THR A 1 124 ? -8.959 6.620 -0.680 1.00 75.75 124 THR A CA 1
ATOM 1021 C C . THR A 1 124 ? -9.573 6.974 0.674 1.00 75.75 124 THR A C 1
ATOM 1023 O O . THR A 1 124 ? -8.970 6.794 1.722 1.00 75.75 124 THR A O 1
ATOM 1026 N N . THR A 1 125 ? -10.794 7.512 0.672 1.00 68.06 125 THR A N 1
ATOM 1027 C CA . THR A 1 125 ? -11.400 8.138 1.864 1.00 68.06 125 THR A CA 1
ATOM 1028 C C . THR A 1 125 ? -12.303 7.217 2.686 1.00 68.06 125 THR A C 1
ATOM 1030 O O . THR A 1 125 ? -12.949 7.679 3.626 1.00 68.06 125 THR A O 1
ATOM 1033 N N . ASN A 1 126 ? -12.387 5.923 2.362 1.00 85.38 126 ASN A N 1
ATOM 1034 C CA . ASN A 1 126 ? -13.314 5.028 3.051 1.00 85.38 126 ASN A CA 1
ATOM 1035 C C . ASN A 1 126 ? -12.718 4.519 4.373 1.00 85.38 126 ASN A C 1
ATOM 1037 O O . ASN A 1 126 ? -11.985 3.532 4.375 1.00 85.38 126 ASN A O 1
ATOM 1041 N N . VAL A 1 127 ? -13.030 5.186 5.487 1.00 91.75 127 VAL A N 1
ATOM 1042 C CA . VAL A 1 127 ? -12.593 4.775 6.830 1.00 91.75 127 VAL A CA 1
ATOM 1043 C C . VAL A 1 127 ? -13.724 4.845 7.853 1.00 91.75 127 VAL A C 1
ATOM 1045 O O . VAL A 1 127 ? -14.631 5.668 7.740 1.00 91.75 127 VAL A O 1
ATOM 1048 N N . LYS A 1 128 ? -13.619 4.028 8.903 1.00 93.56 128 LYS A N 1
ATOM 1049 C CA . LYS A 1 128 ? -14.400 4.140 10.141 1.00 93.56 128 LYS A CA 1
ATOM 1050 C C . LYS A 1 128 ? -13.487 4.556 11.285 1.00 93.56 128 LYS A C 1
ATOM 1052 O O . LYS A 1 128 ? -12.396 4.009 11.428 1.00 93.56 128 LYS A O 1
ATOM 1057 N N . GLU A 1 129 ? -13.930 5.512 12.093 1.00 94.38 129 GLU A N 1
ATOM 1058 C CA . GLU A 1 129 ? -13.176 6.024 13.238 1.00 94.38 129 GLU A CA 1
ATOM 1059 C C . GLU A 1 129 ? -13.943 5.762 14.532 1.00 94.38 129 GLU A C 1
ATOM 1061 O O . GLU A 1 129 ? -15.130 6.064 14.625 1.00 94.38 129 GLU A O 1
ATOM 1066 N N . TYR A 1 130 ? -13.244 5.240 15.535 1.00 93.69 130 TYR A N 1
ATOM 1067 C CA . TYR A 1 130 ? -13.768 4.986 16.870 1.00 93.69 130 TYR A CA 1
ATOM 1068 C C . TYR A 1 130 ? -12.855 5.654 17.893 1.00 93.69 130 TYR A C 1
ATOM 1070 O O . TYR A 1 130 ? -11.634 5.495 17.844 1.00 93.69 130 TYR A O 1
ATOM 1078 N N . ASN A 1 131 ? -13.444 6.389 18.832 1.00 91.31 131 ASN A N 1
ATOM 1079 C CA . ASN A 1 131 ? -12.716 7.019 19.928 1.00 91.31 131 ASN A CA 1
ATOM 1080 C C . ASN A 1 131 ? -13.165 6.387 21.243 1.00 91.31 131 ASN A C 1
ATOM 1082 O O . ASN A 1 131 ? -14.363 6.295 21.509 1.00 91.31 131 ASN A O 1
ATOM 1086 N N . TYR A 1 132 ? -12.212 5.955 22.064 1.00 87.56 132 TYR A N 1
ATOM 1087 C CA . TYR A 1 132 ? -12.500 5.374 23.369 1.00 87.56 132 TYR A CA 1
ATOM 1088 C C . TYR A 1 132 ? -11.404 5.702 24.379 1.00 87.56 132 TYR A C 1
ATOM 1090 O O . TYR A 1 132 ? -10.251 5.282 24.232 1.00 87.56 132 TYR A O 1
ATOM 1098 N N . SER A 1 133 ?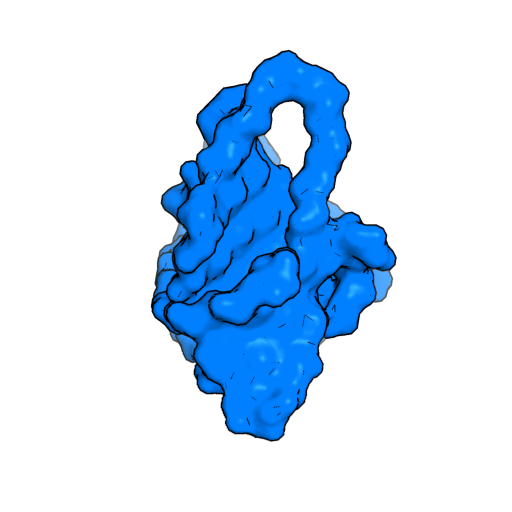 -11.776 6.423 25.442 1.00 85.81 133 SER A N 1
ATOM 1099 C CA . SER A 1 133 ? -10.814 7.003 26.385 1.00 85.81 133 SER A CA 1
ATOM 1100 C C . SER A 1 133 ? -9.762 7.825 25.615 1.00 85.81 133 SER A C 1
ATOM 1102 O O . SER A 1 133 ? -10.121 8.635 24.763 1.00 85.81 133 SER A O 1
ATOM 1104 N N . ASN A 1 134 ? -8.475 7.584 25.854 1.00 83.00 134 ASN A N 1
ATOM 1105 C CA . ASN A 1 134 ? -7.361 8.222 25.151 1.00 83.00 134 ASN A CA 1
ATOM 1106 C C . ASN A 1 134 ? -6.978 7.523 23.832 1.00 83.00 134 ASN A C 1
ATOM 1108 O O . ASN A 1 134 ? -5.969 7.876 23.223 1.00 83.00 134 ASN A O 1
ATOM 1112 N N . ASN A 1 135 ? -7.742 6.524 23.384 1.00 85.12 135 ASN A N 1
ATOM 1113 C CA . ASN A 1 135 ? -7.428 5.756 22.183 1.00 85.12 135 ASN A CA 1
ATOM 1114 C C . ASN A 1 135 ? -8.270 6.216 20.995 1.00 85.12 135 ASN A C 1
ATOM 1116 O O . ASN A 1 135 ? -9.487 6.385 21.110 1.00 85.12 135 ASN A O 1
ATOM 1120 N N . LYS A 1 136 ? -7.621 6.333 19.838 1.00 90.44 136 LYS A N 1
ATOM 1121 C CA . LYS A 1 136 ? -8.267 6.509 18.540 1.00 90.44 136 LYS A CA 1
ATOM 1122 C C . LYS A 1 136 ? -7.973 5.294 17.670 1.00 90.44 136 LYS A C 1
ATOM 1124 O O . LYS A 1 136 ? -6.820 4.905 17.510 1.00 90.44 136 LYS A O 1
ATOM 1129 N N . ILE A 1 137 ? -9.016 4.697 17.108 1.00 91.94 137 ILE A N 1
ATOM 1130 C CA . ILE A 1 137 ? -8.933 3.524 16.240 1.00 91.94 137 ILE A CA 1
ATOM 1131 C C . ILE A 1 137 ? -9.514 3.912 14.885 1.00 91.94 137 ILE A C 1
ATOM 1133 O O . ILE A 1 137 ? -10.673 4.309 14.790 1.00 91.94 137 ILE A O 1
ATOM 1137 N N . ILE A 1 138 ? -8.709 3.798 13.837 1.00 93.19 138 ILE A N 1
ATOM 1138 C CA . ILE A 1 138 ? -9.080 4.119 12.460 1.00 93.19 138 ILE A CA 1
ATOM 1139 C C . ILE A 1 138 ? -9.007 2.831 11.658 1.00 93.19 138 ILE A C 1
ATOM 1141 O O . ILE A 1 138 ? -7.960 2.195 11.625 1.00 93.19 138 ILE A O 1
ATOM 1145 N N . ILE A 1 139 ? -10.093 2.445 11.000 1.00 93.12 139 ILE A N 1
ATOM 1146 C CA . ILE A 1 139 ? -10.179 1.208 10.223 1.00 93.12 139 ILE A CA 1
ATOM 1147 C C . ILE A 1 139 ? -10.472 1.568 8.772 1.00 93.12 139 ILE A C 1
ATOM 1149 O O . ILE A 1 139 ? -11.469 2.226 8.482 1.00 93.12 139 ILE A O 1
ATOM 1153 N N . SER A 1 140 ? -9.625 1.100 7.863 1.00 93.06 140 SER A N 1
ATOM 1154 C CA . SER A 1 140 ? -9.808 1.183 6.418 1.00 93.06 140 SER A CA 1
ATOM 1155 C C . SER A 1 140 ? -9.907 -0.220 5.805 1.00 93.06 140 SER A C 1
ATOM 1157 O O . SER A 1 140 ? -9.641 -1.221 6.478 1.00 93.06 140 SER A O 1
ATOM 1159 N N . PRO A 1 141 ? -10.272 -0.348 4.519 1.00 91.44 141 PRO A N 1
ATOM 1160 C CA . PRO A 1 141 ? -10.247 -1.636 3.840 1.00 91.44 141 PRO A CA 1
ATOM 1161 C C . PRO A 1 141 ? -8.865 -2.296 3.804 1.00 91.44 141 PRO A C 1
ATOM 1163 O O . PRO A 1 141 ? -8.784 -3.520 3.691 1.00 91.44 141 PRO A O 1
ATOM 1166 N N . LEU A 1 142 ? -7.789 -1.507 3.884 1.00 89.69 142 LEU A N 1
ATOM 1167 C CA . LEU A 1 142 ? -6.407 -1.991 3.851 1.00 89.69 142 LEU A CA 1
ATOM 1168 C C . LEU A 1 142 ? -5.896 -2.454 5.220 1.00 89.69 142 LEU A C 1
ATOM 1170 O O . LEU A 1 142 ? -4.980 -3.276 5.286 1.00 89.69 142 LEU A O 1
ATOM 1174 N N . GLY A 1 143 ? -6.461 -1.938 6.310 1.00 90.38 143 GLY A N 1
ATOM 1175 C CA . GLY A 1 143 ? -5.949 -2.199 7.647 1.00 90.38 143 GLY A CA 1
ATOM 1176 C C . GLY A 1 143 ? -6.500 -1.255 8.703 1.00 90.38 143 GLY A C 1
ATOM 1177 O O . GLY A 1 143 ? -7.568 -0.669 8.554 1.00 90.38 143 GLY A O 1
ATOM 1178 N N . MET A 1 144 ? -5.764 -1.107 9.797 1.00 90.94 144 MET A N 1
ATOM 1179 C CA . MET A 1 144 ? -6.162 -0.293 10.937 1.00 90.94 144 MET A CA 1
ATOM 1180 C C . MET A 1 144 ? -4.970 0.465 11.516 1.00 90.94 144 MET A C 1
ATOM 1182 O O . MET A 1 144 ? -3.870 -0.075 11.589 1.00 90.94 144 MET A O 1
ATOM 1186 N N . ALA A 1 145 ? -5.207 1.691 11.969 1.00 90.38 145 ALA A N 1
ATOM 1187 C CA . ALA A 1 145 ? -4.301 2.440 12.826 1.00 90.38 145 ALA A CA 1
ATOM 1188 C C . ALA A 1 145 ? -4.910 2.586 14.224 1.00 90.38 145 ALA A C 1
ATOM 1190 O O . ALA A 1 145 ? -6.109 2.821 14.370 1.00 90.38 145 ALA A O 1
ATOM 1191 N N . ILE A 1 146 ? -4.082 2.429 15.250 1.00 87.38 146 ILE A N 1
ATOM 1192 C CA . ILE A 1 146 ? -4.450 2.560 16.657 1.00 87.38 146 ILE A CA 1
ATOM 1193 C C . ILE A 1 146 ? -3.492 3.573 17.268 1.00 87.38 146 ILE A C 1
ATOM 1195 O O . ILE A 1 146 ? -2.308 3.289 17.438 1.00 87.38 146 ILE A O 1
ATOM 1199 N N . GLU A 1 147 ? -4.002 4.747 17.603 1.00 85.38 147 GLU A N 1
ATOM 1200 C CA . GLU A 1 147 ? -3.270 5.762 18.349 1.00 85.38 147 GLU A CA 1
ATOM 1201 C C . GLU A 1 147 ? -3.642 5.632 19.824 1.00 85.38 147 GLU A C 1
ATOM 1203 O O . GLU A 1 147 ? -4.792 5.870 20.200 1.00 85.38 147 GLU A O 1
ATOM 1208 N N . ASN A 1 148 ? -2.679 5.257 20.664 1.00 77.12 148 ASN A N 1
ATOM 1209 C CA . ASN A 1 148 ? -2.835 5.323 22.109 1.00 77.12 148 ASN A CA 1
ATOM 1210 C C . ASN A 1 148 ? -2.217 6.634 22.612 1.00 77.12 148 ASN A C 1
ATOM 1212 O O . ASN A 1 148 ? -0.992 6.771 22.666 1.00 77.12 148 ASN A O 1
ATOM 1216 N N . ASN A 1 149 ? -3.071 7.589 22.989 1.00 68.00 149 ASN A N 1
ATOM 1217 C CA . ASN A 1 149 ? -2.650 8.879 23.534 1.00 68.00 149 ASN A CA 1
ATOM 1218 C C . ASN A 1 149 ? -2.442 8.849 25.059 1.00 68.00 149 ASN A C 1
ATOM 1220 O O . ASN A 1 149 ? -2.432 9.898 25.702 1.00 68.00 149 ASN A O 1
ATOM 1224 N N . GLU A 1 150 ? -2.273 7.679 25.677 1.00 67.38 150 GLU A N 1
ATOM 1225 C CA . GLU A 1 150 ? -1.753 7.606 27.039 1.00 67.38 150 GLU A CA 1
ATOM 1226 C C . GLU A 1 150 ? -0.251 7.866 27.031 1.00 67.38 150 GLU A C 1
ATOM 1228 O O . GLU A 1 150 ? 0.538 7.144 26.420 1.00 67.38 150 GLU A O 1
ATOM 1233 N N . LYS A 1 151 ? 0.146 8.923 27.740 1.00 62.25 151 LYS A N 1
ATOM 1234 C CA . LYS A 1 151 ? 1.547 9.259 27.946 1.00 62.25 151 LYS A CA 1
ATOM 1235 C C . LYS A 1 151 ? 2.180 8.172 28.812 1.00 62.25 151 LYS A C 1
ATOM 1237 O O . LYS A 1 151 ? 1.935 8.126 30.018 1.00 62.25 151 LYS A O 1
ATOM 1242 N N . HIS A 1 152 ? 3.032 7.334 28.236 1.00 59.44 152 HIS A N 1
ATOM 1243 C CA . HIS A 1 152 ? 3.862 6.453 29.044 1.00 59.44 152 HIS A CA 1
ATOM 1244 C C . HIS A 1 152 ? 4.866 7.320 29.814 1.00 59.44 152 HIS A C 1
ATOM 1246 O O . HIS A 1 152 ? 5.669 8.041 29.224 1.00 59.44 152 HIS A O 1
ATOM 1252 N N . GLY A 1 153 ? 4.781 7.327 31.148 1.00 48.47 153 GLY A N 1
ATOM 1253 C CA . GLY A 1 153 ? 5.767 8.003 31.991 1.00 48.47 153 GLY A CA 1
ATOM 1254 C C . GLY A 1 153 ? 7.184 7.500 31.694 1.00 48.47 153 GLY A C 1
ATOM 1255 O O . GLY A 1 153 ? 7.364 6.403 31.178 1.00 48.47 153 GLY A O 1
ATOM 1256 N N . SER A 1 154 ? 8.205 8.286 32.042 1.00 46.94 154 SER A N 1
ATOM 1257 C CA . SER A 1 154 ? 9.633 7.984 31.830 1.00 46.94 154 SER A CA 1
ATOM 1258 C C . SER A 1 154 ? 10.165 6.767 32.610 1.00 46.94 154 SER A C 1
ATOM 1260 O O . SER A 1 154 ? 11.367 6.675 32.852 1.00 46.94 154 SER A O 1
ATOM 1262 N N . SER A 1 155 ? 9.298 5.875 33.088 1.00 44.03 155 SER A N 1
ATOM 1263 C CA . SER A 1 155 ? 9.690 4.689 33.831 1.00 44.03 155 SER A CA 1
ATOM 1264 C C . SER A 1 155 ? 9.899 3.523 32.872 1.00 44.03 155 SER A C 1
ATOM 1266 O O . SER A 1 155 ? 9.111 3.282 31.962 1.00 44.03 155 SER A O 1
ATOM 1268 N N . ASN A 1 156 ? 10.962 2.762 33.120 1.00 45.03 156 ASN A N 1
ATOM 1269 C CA . ASN A 1 156 ? 11.353 1.537 32.417 1.00 45.03 156 ASN A CA 1
ATOM 1270 C C . ASN A 1 156 ? 10.329 0.379 32.540 1.00 45.03 156 ASN A C 1
ATOM 1272 O O . ASN A 1 156 ? 10.700 -0.789 32.447 1.00 45.03 156 ASN A O 1
ATOM 1276 N N . SER A 1 157 ? 9.042 0.665 32.763 1.00 43.09 157 SER A N 1
ATOM 1277 C CA . SER A 1 157 ? 7.966 -0.322 32.729 1.00 43.09 157 SER A CA 1
ATOM 1278 C C . SER A 1 157 ? 7.553 -0.573 31.279 1.00 43.09 157 SER A C 1
ATOM 1280 O O . SER A 1 157 ? 6.558 -0.051 30.783 1.00 43.09 157 SER A O 1
ATOM 1282 N N . LEU A 1 158 ? 8.349 -1.403 30.608 1.00 46.16 158 LEU A N 1
ATOM 1283 C CA . LEU A 1 158 ? 8.165 -1.931 29.251 1.00 46.16 158 LEU A CA 1
ATOM 1284 C C . LEU A 1 158 ? 6.981 -2.912 29.119 1.00 46.16 158 LEU A C 1
ATOM 1286 O O . LEU A 1 158 ? 7.001 -3.780 28.251 1.00 46.16 158 LEU A O 1
ATOM 1290 N N . SER A 1 159 ? 5.954 -2.839 29.972 1.00 53.34 159 SER A N 1
ATOM 1291 C CA . SER A 1 159 ? 4.768 -3.669 29.766 1.00 53.34 159 SER A CA 1
ATOM 1292 C C . SER A 1 159 ? 4.033 -3.146 28.536 1.00 53.34 159 SER A C 1
ATOM 1294 O O . SER A 1 159 ? 3.372 -2.107 28.600 1.00 53.34 159 SER A O 1
ATOM 1296 N N . GLU A 1 160 ? 4.199 -3.837 27.410 1.00 57.31 160 GLU A N 1
ATOM 1297 C CA . GLU A 1 160 ? 3.498 -3.532 26.168 1.00 57.31 160 GLU A CA 1
ATOM 1298 C C . GLU A 1 160 ? 1.995 -3.409 26.442 1.00 57.31 160 GLU A C 1
ATOM 1300 O O . GLU A 1 160 ? 1.434 -4.245 27.166 1.00 57.31 160 GLU A O 1
ATOM 1305 N N . PRO A 1 161 ? 1.324 -2.370 25.913 1.00 62.50 161 PRO A N 1
ATOM 1306 C CA . PRO A 1 161 ? -0.105 -2.240 26.105 1.00 62.50 161 PRO A CA 1
ATOM 1307 C C . PRO A 1 161 ? -0.795 -3.487 25.544 1.00 62.50 161 PRO A C 1
ATOM 1309 O O . PRO A 1 161 ? -0.611 -3.892 24.392 1.00 62.50 161 PRO A O 1
ATOM 1312 N N . LYS A 1 162 ? -1.587 -4.119 26.410 1.00 74.75 162 LYS A N 1
ATOM 1313 C CA . LYS A 1 162 ? -2.434 -5.251 26.054 1.00 74.75 162 LYS A CA 1
ATOM 1314 C C . LYS A 1 162 ? -3.624 -4.701 25.279 1.00 74.75 162 LYS A C 1
ATOM 1316 O O . LYS A 1 162 ? -4.475 -4.029 25.857 1.00 74.75 162 LYS A O 1
ATOM 1321 N N . ILE A 1 163 ? -3.643 -4.932 23.973 1.00 80.94 163 ILE A N 1
ATOM 1322 C CA . ILE A 1 163 ? -4.683 -4.464 23.065 1.00 80.94 163 ILE A CA 1
ATOM 1323 C C . ILE A 1 163 ? -5.333 -5.683 22.434 1.00 80.94 163 ILE A C 1
ATOM 1325 O O . ILE A 1 163 ? -4.650 -6.527 21.859 1.00 80.94 163 ILE A O 1
ATOM 1329 N N . LYS A 1 164 ? -6.657 -5.743 22.511 1.00 87.06 164 LYS A N 1
ATOM 1330 C CA . LYS A 1 164 ? -7.506 -6.698 21.817 1.00 87.06 164 LYS A CA 1
ATOM 1331 C C . LYS A 1 164 ? -8.614 -5.952 21.090 1.00 87.06 164 LYS A C 1
ATOM 1333 O O . LYS A 1 164 ? -9.315 -5.149 21.704 1.00 87.06 164 LYS A O 1
ATOM 1338 N N . ILE A 1 165 ? -8.774 -6.240 19.801 1.00 89.44 165 ILE A N 1
ATOM 1339 C CA . ILE A 1 165 ? -9.821 -5.674 18.952 1.00 89.44 165 ILE A CA 1
ATOM 1340 C C . ILE A 1 165 ? -10.605 -6.800 18.291 1.00 89.44 165 ILE A C 1
ATOM 1342 O O . ILE A 1 165 ? -10.041 -7.669 17.617 1.00 89.44 165 ILE A O 1
ATOM 1346 N N . VAL A 1 166 ? -11.923 -6.758 18.468 1.00 91.69 166 VAL A N 1
ATOM 1347 C CA . VAL A 1 166 ? -12.872 -7.685 17.849 1.00 91.69 166 VAL A CA 1
ATOM 1348 C C . VAL A 1 166 ? -13.900 -6.888 17.059 1.00 91.69 166 VAL A C 1
ATOM 1350 O O . VAL A 1 166 ? -14.532 -5.978 17.585 1.00 91.69 166 VAL A O 1
ATOM 1353 N N . PHE A 1 167 ? -14.099 -7.239 15.794 1.00 93.81 167 PHE A N 1
ATOM 1354 C CA . PHE A 1 167 ? -15.174 -6.687 14.978 1.00 93.81 167 PHE A CA 1
ATOM 1355 C C . PHE A 1 167 ? -16.452 -7.485 15.196 1.00 93.81 167 PHE A C 1
ATOM 1357 O O . PHE A 1 167 ? -16.453 -8.713 15.086 1.00 93.81 167 PHE A O 1
ATOM 1364 N N . TYR A 1 168 ? -17.542 -6.777 15.460 1.00 95.31 168 TYR A N 1
ATOM 1365 C CA . TYR A 1 168 ? -18.893 -7.314 15.435 1.00 95.31 168 TYR A CA 1
ATOM 1366 C C . TYR A 1 168 ? -19.463 -7.003 14.057 1.00 95.31 168 TYR A C 1
ATOM 1368 O O . TYR A 1 168 ? -19.562 -5.839 13.663 1.00 95.31 168 TYR A O 1
ATOM 1376 N N . LEU A 1 169 ? -19.771 -8.044 13.292 1.00 95.38 169 LEU A N 1
ATOM 1377 C CA . LEU A 1 169 ? -20.275 -7.902 11.934 1.00 95.38 169 LEU A CA 1
ATOM 1378 C C . LEU A 1 169 ? -21.801 -7.806 11.940 1.00 95.38 169 LEU A C 1
ATOM 1380 O O . LEU A 1 169 ? -22.468 -8.420 12.772 1.00 95.38 169 LEU A O 1
ATOM 1384 N N . LYS A 1 170 ? -22.360 -7.087 10.963 1.00 95.56 170 LYS A N 1
ATOM 1385 C CA . LYS A 1 170 ? -23.814 -6.923 10.781 1.00 95.56 170 LYS A CA 1
ATOM 1386 C C . LYS A 1 170 ? -24.567 -8.248 10.595 1.00 95.56 170 LYS A C 1
ATOM 1388 O O . LYS A 1 170 ? -25.767 -8.303 10.822 1.00 95.56 170 LYS A O 1
ATOM 1393 N N . ASP A 1 171 ? -23.871 -9.314 10.199 1.00 95.19 171 ASP A N 1
ATOM 1394 C CA . ASP A 1 171 ? -24.422 -10.671 10.077 1.00 95.19 171 ASP A CA 1
ATOM 1395 C C . ASP A 1 171 ? -24.368 -11.488 11.385 1.00 95.19 171 ASP A C 1
ATOM 1397 O O . ASP A 1 171 ? -24.662 -12.681 11.387 1.00 95.19 171 ASP A O 1
ATOM 1401 N N . GLY A 1 172 ? -23.982 -10.859 12.499 1.00 92.88 172 GLY A N 1
ATOM 1402 C CA . GLY A 1 172 ? -23.907 -11.469 13.826 1.00 92.88 172 GLY A CA 1
ATOM 1403 C C . GLY A 1 172 ? -22.593 -12.195 14.125 1.00 92.88 172 GLY A C 1
ATOM 1404 O O . GLY A 1 172 ? -22.365 -12.584 15.273 1.00 92.88 172 GLY A O 1
ATOM 1405 N N . ARG A 1 173 ? -21.695 -12.364 13.144 1.00 94.00 173 ARG A N 1
ATOM 1406 C CA . ARG A 1 173 ? -20.380 -12.979 13.380 1.00 94.00 173 ARG A CA 1
ATOM 1407 C C . ARG A 1 173 ? -19.447 -12.028 14.127 1.00 94.00 173 ARG A C 1
ATOM 1409 O O . ARG A 1 173 ? -19.522 -10.808 13.988 1.00 94.00 173 ARG A O 1
ATOM 1416 N N . LYS A 1 174 ? -18.506 -12.605 14.874 1.00 92.62 174 LYS A N 1
ATOM 1417 C CA . LYS A 1 174 ? -17.396 -11.879 15.503 1.00 92.62 174 LYS A CA 1
ATOM 1418 C C . LYS A 1 174 ? -16.084 -12.257 14.833 1.00 92.62 174 LYS A C 1
ATOM 1420 O O . LYS A 1 174 ? -15.884 -13.421 14.491 1.00 92.62 174 LYS A O 1
ATOM 1425 N N . LYS A 1 175 ? -15.186 -11.289 14.674 1.00 88.81 175 LYS A N 1
ATOM 1426 C CA . LYS A 1 175 ? -13.840 -11.513 14.146 1.00 88.81 175 LYS A CA 1
ATOM 1427 C C . LYS A 1 175 ? -12.815 -10.827 15.036 1.00 88.81 175 LYS A C 1
ATOM 1429 O O . LYS A 1 175 ? -12.782 -9.603 15.089 1.00 88.81 175 LYS A O 1
ATOM 1434 N N . GLU A 1 176 ? -11.984 -11.602 15.722 1.00 87.31 176 GLU A N 1
ATOM 1435 C CA . GLU A 1 176 ? -10.796 -11.058 16.381 1.00 87.31 176 GLU A CA 1
ATOM 1436 C C . GLU A 1 176 ? -9.792 -10.651 15.302 1.00 87.31 176 GLU A C 1
ATOM 1438 O O . GLU A 1 176 ? -9.476 -11.445 14.417 1.00 87.31 176 GLU A O 1
ATOM 1443 N N . VAL A 1 177 ? -9.366 -9.391 15.327 1.00 83.75 177 VAL A N 1
ATOM 1444 C CA . VAL A 1 177 ? -8.503 -8.821 14.281 1.00 83.75 177 VAL A CA 1
ATOM 1445 C C . VAL A 1 177 ? -7.172 -8.336 14.808 1.00 83.75 177 VAL A C 1
ATOM 1447 O O . VAL A 1 177 ? -6.288 -8.069 14.009 1.00 83.75 177 VAL A O 1
ATOM 1450 N N . PHE A 1 178 ? -7.030 -8.170 16.119 1.00 81.81 178 PHE A N 1
ATOM 1451 C CA . PHE A 1 178 ? -5.778 -7.774 16.738 1.00 81.81 178 PHE A CA 1
ATOM 1452 C C . PHE A 1 178 ? -5.785 -8.200 18.198 1.00 81.81 178 PHE A C 1
ATOM 1454 O O . PHE A 1 178 ? -6.780 -7.990 18.891 1.00 81.81 178 PHE A O 1
ATOM 1461 N N . ASN A 1 179 ? -4.695 -8.803 18.661 1.00 81.44 179 ASN A N 1
ATOM 1462 C CA . ASN A 1 179 ? -4.546 -9.221 20.045 1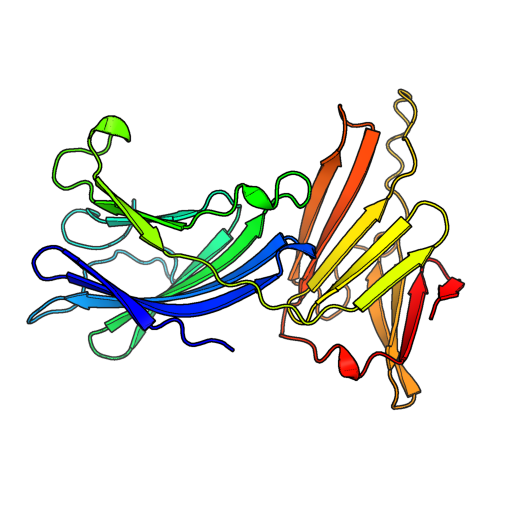.00 81.44 179 ASN A CA 1
ATOM 1463 C C . ASN A 1 179 ? -3.058 -9.289 20.409 1.00 81.44 179 ASN A C 1
ATOM 1465 O O . ASN A 1 179 ? -2.337 -10.147 19.912 1.00 81.44 179 ASN A O 1
ATOM 1469 N N . THR A 1 180 ? -2.584 -8.398 21.278 1.00 74.88 180 THR A N 1
ATOM 1470 C CA . THR A 1 180 ? -1.181 -8.401 21.724 1.00 74.88 180 THR A CA 1
ATOM 1471 C C . THR A 1 180 ? -0.923 -9.384 22.872 1.00 74.88 180 THR A C 1
ATOM 1473 O O . THR A 1 180 ? 0.224 -9.606 23.240 1.00 74.88 180 THR A O 1
ATOM 1476 N N . THR A 1 181 ? -1.963 -10.014 23.440 1.00 69.69 181 THR A N 1
ATOM 1477 C CA . THR A 1 181 ? -1.835 -10.904 24.615 1.00 69.69 181 THR A CA 1
ATOM 1478 C C . THR A 1 181 ? -1.603 -12.375 24.283 1.00 69.69 181 THR A C 1
ATOM 1480 O O . THR A 1 181 ? -1.031 -13.094 25.097 1.00 69.69 181 THR A O 1
ATOM 1483 N N . THR A 1 182 ? -2.034 -12.829 23.107 1.00 63.19 182 THR A N 1
ATOM 1484 C CA . THR A 1 182 ? -1.946 -14.233 22.664 1.00 63.19 182 THR A CA 1
ATOM 1485 C C . THR A 1 182 ? -0.874 -14.454 21.592 1.00 63.19 182 THR A C 1
ATOM 1487 O O . THR A 1 182 ? -0.788 -15.541 21.033 1.00 63.19 182 THR A O 1
ATOM 1490 N N . GLY A 1 183 ? -0.067 -13.431 21.299 1.00 54.94 183 GLY A N 1
ATOM 1491 C CA . GLY A 1 183 ? 0.786 -13.368 20.112 1.00 54.94 183 GLY A CA 1
ATOM 1492 C C . GLY A 1 183 ? 0.075 -12.688 18.937 1.00 54.94 183 GLY A C 1
ATOM 1493 O O . GLY A 1 183 ? -1.143 -12.772 18.793 1.00 54.94 183 GLY A O 1
ATOM 1494 N N . LEU A 1 184 ? 0.851 -12.000 18.096 1.00 53.75 184 LEU A N 1
ATOM 1495 C CA . LEU A 1 184 ? 0.386 -11.118 17.014 1.00 53.75 184 LEU A CA 1
ATOM 1496 C C . LEU A 1 184 ? -0.193 -11.866 15.787 1.00 53.75 184 LEU A C 1
ATOM 1498 O O . LEU A 1 184 ? -0.262 -11.306 14.696 1.00 53.75 184 LEU A O 1
ATOM 1502 N N . GLU A 1 185 ? -0.621 -13.121 15.941 1.00 48.25 185 GLU A N 1
ATOM 1503 C CA . GLU A 1 185 ? -1.002 -14.025 14.844 1.00 48.25 185 GLU A CA 1
ATOM 1504 C C . GLU A 1 185 ? -2.507 -14.348 14.805 1.00 48.25 185 GLU A C 1
ATOM 1506 O O . GLU A 1 185 ? -2.915 -15.483 14.573 1.00 48.25 185 GLU A O 1
ATOM 1511 N N . THR A 1 186 ? -3.383 -13.364 15.012 1.00 52.41 186 THR A N 1
ATOM 1512 C CA . THR A 1 186 ? -4.810 -13.565 14.695 1.00 52.41 186 THR A CA 1
ATOM 1513 C C . THR A 1 186 ? -5.014 -13.737 13.180 1.00 52.41 186 THR A C 1
ATOM 1515 O O . THR A 1 186 ? -4.335 -13.112 12.355 1.00 52.41 186 THR A O 1
ATOM 1518 N N . GLU A 1 187 ? -5.937 -14.618 12.783 1.00 45.84 187 GLU A N 1
ATOM 1519 C CA . GLU A 1 187 ? -6.201 -14.934 11.376 1.00 45.84 187 GLU A CA 1
ATOM 1520 C C . GLU A 1 187 ? -6.602 -13.686 10.565 1.00 45.84 187 GLU A C 1
ATOM 1522 O O . GLU A 1 187 ? -7.687 -13.117 10.706 1.00 45.84 187 GLU A O 1
ATOM 1527 N N . GLY A 1 188 ? -5.723 -13.276 9.647 1.00 48.84 188 GLY A N 1
ATOM 1528 C CA . GLY A 1 188 ? -5.939 -12.125 8.764 1.00 48.84 188 GLY A CA 1
ATOM 1529 C C . GLY A 1 188 ? -5.074 -10.903 9.073 1.00 48.84 188 GLY A C 1
ATOM 1530 O O . GLY A 1 188 ? -5.119 -9.954 8.289 1.00 48.84 188 GLY A O 1
ATOM 1531 N N . LEU A 1 189 ? -4.253 -10.959 10.127 1.00 57.38 189 LEU A N 1
ATOM 1532 C CA . LEU A 1 189 ? -3.184 -9.997 10.396 1.00 57.38 189 LEU A CA 1
ATOM 1533 C C . LEU A 1 189 ? -2.028 -10.144 9.404 1.00 57.38 189 LEU A C 1
ATOM 1535 O O . LEU A 1 189 ? -1.466 -11.225 9.251 1.00 57.38 189 LEU A O 1
ATOM 1539 N N . GLY A 1 190 ? -1.714 -9.068 8.694 1.00 57.16 190 GLY A N 1
ATOM 1540 C CA . GLY A 1 190 ? -0.509 -8.904 7.888 1.00 57.16 190 GLY A CA 1
ATOM 1541 C C . GLY A 1 190 ? 0.638 -8.387 8.754 1.00 57.16 190 GLY A C 1
ATOM 1542 O O . GLY A 1 190 ? 1.052 -9.056 9.694 1.00 57.16 190 GLY A O 1
ATOM 1543 N N . GLU A 1 191 ? 1.157 -7.204 8.435 1.00 62.19 191 GLU A N 1
ATOM 1544 C CA . GLU A 1 191 ? 2.266 -6.579 9.162 1.00 62.19 191 GLU A CA 1
ATOM 1545 C C . GLU A 1 191 ? 1.785 -5.672 10.293 1.00 62.19 191 GLU A C 1
ATOM 1547 O O . GLU A 1 191 ? 0.733 -5.033 10.182 1.00 62.19 191 GLU A O 1
ATOM 1552 N N . ILE A 1 192 ? 2.588 -5.592 11.357 1.00 66.56 192 ILE A N 1
ATOM 1553 C CA . ILE A 1 192 ? 2.361 -4.684 12.477 1.00 66.56 192 ILE A CA 1
ATOM 1554 C C . ILE A 1 192 ? 3.556 -3.760 12.622 1.00 66.56 192 ILE A C 1
ATOM 1556 O O . ILE A 1 192 ? 4.685 -4.218 12.785 1.00 66.56 192 ILE A O 1
ATOM 1560 N N . HIS A 1 193 ? 3.286 -2.461 12.601 1.00 69.38 193 HIS A N 1
ATOM 1561 C CA . HIS A 1 193 ? 4.305 -1.430 12.758 1.00 69.38 193 HIS A CA 1
ATOM 1562 C C . HIS A 1 193 ? 4.025 -0.618 14.014 1.00 69.38 193 HIS A C 1
ATOM 1564 O O . HIS A 1 193 ? 2.874 -0.264 14.281 1.00 69.38 193 HIS A O 1
ATOM 1570 N N . ARG A 1 194 ? 5.075 -0.340 14.793 1.00 71.56 194 ARG A N 1
ATOM 1571 C CA . ARG A 1 194 ? 5.001 0.459 16.018 1.00 71.56 194 ARG A CA 1
ATOM 1572 C C . ARG A 1 194 ? 5.797 1.740 15.841 1.00 71.56 194 ARG A C 1
ATOM 1574 O O . ARG A 1 194 ? 6.983 1.692 15.530 1.00 71.56 194 ARG A O 1
ATOM 1581 N N . TYR A 1 195 ? 5.155 2.860 16.135 1.00 70.56 195 TYR A N 1
ATOM 1582 C CA . TYR A 1 195 ? 5.779 4.178 16.113 1.00 70.56 195 TYR A CA 1
ATOM 1583 C C . TYR A 1 195 ? 5.598 4.858 17.458 1.00 70.56 195 TYR A C 1
ATOM 1585 O O . TYR A 1 195 ? 4.666 4.550 18.209 1.00 70.56 195 TYR A O 1
ATOM 1593 N N . THR A 1 196 ? 6.486 5.806 17.742 1.00 68.56 196 THR A N 1
ATOM 1594 C CA . THR A 1 196 ? 6.349 6.678 18.900 1.00 68.56 196 THR A CA 1
ATOM 1595 C C . THR A 1 196 ? 6.115 8.115 18.480 1.00 68.56 196 THR A C 1
ATOM 1597 O O . THR A 1 196 ? 6.931 8.678 17.750 1.00 68.56 196 THR A O 1
ATOM 1600 N N . LYS A 1 197 ? 5.056 8.731 18.999 1.00 66.44 197 LYS A N 1
ATOM 1601 C CA . LYS A 1 197 ? 4.788 10.165 18.833 1.00 66.44 197 LYS A CA 1
ATOM 1602 C C . LYS A 1 197 ? 5.357 10.942 20.025 1.00 66.44 197 LYS A C 1
ATOM 1604 O O . LYS A 1 197 ? 5.438 10.402 21.128 1.00 66.44 197 LYS A O 1
ATOM 1609 N N . ASP A 1 198 ? 5.791 12.180 19.783 1.00 61.34 198 ASP A N 1
ATOM 1610 C CA . ASP A 1 198 ? 6.333 13.126 20.770 1.00 61.34 198 ASP A CA 1
ATOM 1611 C C . ASP A 1 198 ? 7.403 12.531 21.705 1.00 61.34 198 ASP A C 1
ATOM 1613 O O . ASP A 1 198 ? 7.108 12.093 22.811 1.00 61.34 198 ASP A O 1
ATOM 1617 N N . LYS A 1 199 ? 8.677 12.524 21.286 1.00 62.81 199 LYS A N 1
ATOM 1618 C CA . LYS A 1 199 ? 9.837 12.068 22.094 1.00 62.81 199 LYS A CA 1
ATOM 1619 C C . LYS A 1 199 ? 9.699 10.673 22.747 1.00 62.81 199 LYS A C 1
ATOM 1621 O O . LYS A 1 199 ? 10.383 10.407 23.731 1.00 62.81 199 LYS A O 1
ATOM 1626 N N . GLY A 1 200 ? 8.863 9.778 22.214 1.00 62.41 200 GLY A N 1
ATOM 1627 C CA . GLY A 1 200 ? 8.728 8.414 22.744 1.00 62.41 200 GLY A CA 1
ATOM 1628 C C . GLY A 1 200 ? 7.504 8.166 23.631 1.00 62.41 200 GLY A C 1
ATOM 1629 O O . GLY A 1 200 ? 7.363 7.061 24.144 1.00 62.41 200 GLY A O 1
ATOM 1630 N N . TYR A 1 201 ? 6.643 9.165 23.853 1.00 60.72 201 TYR A N 1
ATOM 1631 C CA . TYR A 1 201 ? 5.631 9.095 24.913 1.00 60.72 201 TYR A CA 1
ATOM 1632 C C . TYR A 1 201 ? 4.347 8.343 24.551 1.00 60.72 201 TYR A C 1
ATOM 1634 O O . TYR A 1 201 ? 3.680 7.842 25.455 1.00 60.72 201 TYR A O 1
ATOM 1642 N N . TYR A 1 202 ? 3.999 8.258 23.270 1.00 66.19 202 TYR A N 1
ATOM 1643 C CA . TYR A 1 202 ? 2.744 7.656 22.815 1.00 66.19 202 TYR A CA 1
ATOM 1644 C C . TYR A 1 202 ? 3.017 6.510 21.857 1.00 66.19 202 TYR A C 1
ATOM 1646 O O . TYR A 1 202 ? 3.857 6.649 20.969 1.00 66.19 202 TYR A O 1
ATOM 1654 N N . ASN A 1 203 ? 2.290 5.404 22.009 1.00 72.69 203 ASN A N 1
ATOM 1655 C CA . ASN A 1 203 ? 2.403 4.259 21.114 1.00 72.69 203 ASN A CA 1
ATOM 1656 C C . ASN A 1 203 ? 1.349 4.338 20.015 1.00 72.69 203 ASN A C 1
ATOM 1658 O O . ASN A 1 203 ? 0.160 4.512 20.283 1.00 72.69 203 ASN A O 1
ATOM 1662 N N . MET A 1 204 ? 1.792 4.137 18.781 1.00 77.94 204 MET A N 1
ATOM 1663 C CA . MET A 1 204 ? 0.914 3.977 17.634 1.00 77.94 204 MET A CA 1
ATOM 1664 C C . MET A 1 204 ? 1.151 2.615 17.003 1.00 77.94 204 MET A C 1
ATOM 1666 O O . MET A 1 204 ? 2.303 2.215 16.829 1.00 77.94 204 MET A O 1
ATOM 1670 N N . TYR A 1 205 ? 0.071 1.931 16.646 1.00 82.25 205 TYR A N 1
ATOM 1671 C CA . TYR A 1 205 ? 0.109 0.649 15.955 1.00 82.25 205 TYR A CA 1
ATOM 1672 C C . TYR A 1 205 ? -0.543 0.788 14.589 1.00 82.25 205 TYR A C 1
ATOM 1674 O O . TYR A 1 205 ? -1.658 1.293 14.490 1.00 82.25 205 TYR A O 1
ATOM 1682 N N . GLN A 1 206 ? 0.116 0.294 13.550 1.00 85.62 206 GLN A N 1
ATOM 1683 C CA . GLN A 1 206 ? -0.526 0.008 12.270 1.00 85.62 206 GLN A CA 1
ATOM 1684 C C . GLN A 1 206 ? -0.667 -1.495 12.119 1.00 85.62 206 GLN A C 1
ATOM 1686 O O . GLN A 1 206 ? 0.248 -2.239 12.455 1.00 85.62 206 GLN A O 1
ATOM 1691 N N . VAL A 1 207 ? -1.807 -1.924 11.600 1.00 86.12 207 VAL A N 1
ATOM 1692 C CA . VAL A 1 207 ? -2.166 -3.315 11.366 1.00 86.12 207 VAL A CA 1
ATOM 1693 C C . VAL A 1 207 ? -2.598 -3.441 9.913 1.00 86.12 207 VAL A C 1
ATOM 1695 O O . VAL A 1 207 ? -3.678 -2.983 9.549 1.00 86.12 207 VAL A O 1
ATOM 1698 N N . VAL A 1 208 ? -1.775 -4.059 9.072 1.00 85.75 208 VAL A N 1
ATOM 1699 C CA . VAL A 1 208 ? -2.116 -4.309 7.663 1.00 85.75 208 VAL A CA 1
ATOM 1700 C C . VAL A 1 208 ? -2.951 -5.581 7.573 1.00 85.75 208 VAL A C 1
ATOM 1702 O O . VAL A 1 208 ? -2.610 -6.579 8.199 1.00 85.75 208 VAL A O 1
ATOM 1705 N N . PHE A 1 209 ? -4.036 -5.604 6.800 1.00 85.88 209 PHE A N 1
ATOM 1706 C CA . PHE A 1 209 ? -4.799 -6.838 6.589 1.00 85.88 209 PHE A CA 1
ATOM 1707 C C . PHE A 1 209 ? -4.183 -7.699 5.480 1.00 85.88 209 PHE A C 1
ATOM 1709 O O . PHE A 1 209 ? -3.776 -7.194 4.438 1.00 85.88 209 PHE A O 1
ATOM 1716 N N . LYS A 1 210 ? -4.190 -9.033 5.641 1.00 80.25 210 LYS A N 1
ATOM 1717 C CA . LYS A 1 210 ? -3.739 -9.965 4.579 1.00 80.25 210 LYS A CA 1
ATOM 1718 C C . LYS A 1 210 ? -4.578 -9.869 3.297 1.00 80.25 210 LYS A C 1
ATOM 1720 O O . LYS A 1 210 ? -4.125 -10.268 2.228 1.00 80.25 210 LYS A O 1
ATOM 1725 N N . LYS A 1 211 ? -5.834 -9.434 3.419 1.00 83.88 211 LYS A N 1
ATOM 1726 C CA . LYS A 1 211 ? -6.795 -9.258 2.323 1.00 83.88 211 LYS A CA 1
ATOM 1727 C C . LYS A 1 211 ? -7.609 -7.999 2.585 1.00 83.88 211 LYS A C 1
ATOM 1729 O O . LYS A 1 211 ? -7.936 -7.733 3.739 1.00 83.88 211 LYS A O 1
ATOM 1734 N N . ILE A 1 212 ? -7.989 -7.304 1.512 1.00 86.94 212 ILE A N 1
ATOM 1735 C CA . ILE A 1 212 ? -8.902 -6.159 1.590 1.00 86.94 212 ILE A CA 1
ATOM 1736 C C . ILE A 1 212 ? -10.168 -6.578 2.340 1.00 86.94 212 ILE A C 1
ATOM 1738 O O . ILE A 1 212 ? -10.772 -7.612 2.035 1.00 86.94 212 ILE A O 1
ATOM 1742 N N . PHE A 1 213 ? -10.554 -5.775 3.324 1.00 88.69 213 PHE A N 1
ATOM 1743 C CA . PHE A 1 213 ? -11.719 -6.016 4.155 1.00 88.69 213 PHE A CA 1
ATOM 1744 C C . PHE A 1 213 ? -12.831 -5.015 3.839 1.00 88.69 213 PHE A C 1
ATOM 1746 O O . PHE A 1 213 ? -12.604 -3.817 3.718 1.00 88.69 213 PHE A O 1
ATOM 1753 N N . ASP A 1 214 ? -14.058 -5.510 3.715 1.00 91.75 214 ASP A N 1
ATOM 1754 C CA . ASP A 1 214 ? -15.224 -4.651 3.535 1.00 91.75 214 ASP A CA 1
ATOM 1755 C C . ASP A 1 214 ? -15.668 -4.093 4.893 1.00 91.75 214 ASP A C 1
ATOM 1757 O O . ASP A 1 214 ? -16.388 -4.751 5.651 1.00 91.75 214 ASP A O 1
ATOM 1761 N N . ILE A 1 215 ? -15.201 -2.883 5.207 1.00 93.38 215 ILE A N 1
ATOM 1762 C CA . ILE A 1 215 ? -15.459 -2.229 6.493 1.00 93.38 215 ILE A CA 1
ATOM 1763 C C . ILE A 1 215 ? -16.938 -1.880 6.696 1.00 93.38 215 ILE A C 1
ATOM 1765 O O . ILE A 1 215 ? -17.368 -1.715 7.839 1.00 93.38 215 ILE A O 1
ATOM 1769 N N . GLU A 1 216 ? -17.760 -1.857 5.641 1.00 94.19 216 GLU A N 1
ATOM 1770 C CA . GLU A 1 216 ? -19.203 -1.621 5.763 1.00 94.19 216 GLU A CA 1
ATOM 1771 C C . GLU A 1 216 ? -19.931 -2.753 6.488 1.00 94.19 216 GLU A C 1
ATOM 1773 O O . GLU A 1 216 ? -21.007 -2.538 7.056 1.00 94.19 216 GLU A O 1
ATOM 1778 N N . LYS A 1 217 ? -19.315 -3.938 6.550 1.00 94.81 217 LYS A N 1
ATOM 1779 C CA . LYS A 1 217 ? -19.817 -5.086 7.313 1.00 94.81 217 LYS A CA 1
ATOM 1780 C C . LYS A 1 217 ? -19.645 -4.932 8.819 1.00 94.81 217 LYS A C 1
ATOM 1782 O O . LYS A 1 217 ? -20.287 -5.679 9.552 1.00 94.81 217 LYS A O 1
ATOM 1787 N N . ILE A 1 218 ? -18.806 -4.004 9.280 1.00 94.69 218 ILE A N 1
ATOM 1788 C CA . ILE A 1 218 ? -18.619 -3.727 10.709 1.00 94.69 218 ILE A CA 1
ATOM 1789 C C . ILE A 1 218 ? -19.854 -2.987 11.224 1.00 94.69 218 ILE A C 1
ATOM 1791 O O . ILE A 1 218 ? -20.192 -1.917 10.713 1.00 94.69 218 ILE A O 1
ATOM 1795 N N . ASP A 1 219 ? -20.511 -3.569 12.220 1.00 95.00 219 ASP A N 1
ATOM 1796 C CA . ASP A 1 219 ? -21.565 -2.927 13.005 1.00 95.00 219 ASP A CA 1
ATOM 1797 C C . ASP A 1 219 ? -20.935 -2.069 14.110 1.00 95.00 219 ASP A C 1
ATOM 1799 O O . ASP A 1 219 ? -21.107 -0.857 14.156 1.00 95.00 219 ASP A O 1
ATOM 1803 N N . LYS A 1 220 ? -20.101 -2.702 14.935 1.00 95.31 220 LYS A N 1
ATOM 1804 C CA . LYS A 1 220 ? -19.390 -2.096 16.065 1.00 95.31 220 LYS A CA 1
ATOM 1805 C C . LYS A 1 220 ? -18.091 -2.845 16.332 1.00 95.31 220 LYS A C 1
ATOM 1807 O O . LYS A 1 220 ? -17.860 -3.920 15.766 1.00 95.31 220 LYS A O 1
ATOM 1812 N N . ILE A 1 221 ? -17.248 -2.310 17.204 1.00 95.00 221 ILE A N 1
ATOM 1813 C CA . ILE A 1 221 ? -16.018 -2.989 17.619 1.00 95.00 221 ILE A CA 1
ATOM 1814 C C . ILE A 1 221 ? -15.995 -3.178 19.133 1.00 95.00 221 ILE A C 1
ATOM 1816 O O . ILE A 1 221 ? -16.684 -2.495 19.879 1.00 95.00 221 ILE A O 1
ATOM 1820 N N . GLU A 1 222 ? -15.215 -4.140 19.596 1.00 93.81 222 GLU A N 1
ATOM 1821 C CA . GLU A 1 222 ? -14.875 -4.306 21.002 1.00 93.81 222 GLU A CA 1
ATOM 1822 C C . GLU A 1 222 ? -13.387 -4.050 21.160 1.00 93.81 222 GLU A C 1
ATOM 1824 O O . GLU A 1 222 ? -12.574 -4.694 20.497 1.00 93.81 222 GLU A O 1
ATOM 1829 N N . PHE A 1 223 ? -13.052 -3.109 22.035 1.00 90.44 223 PHE A N 1
ATOM 1830 C CA . PHE A 1 223 ? -11.694 -2.744 22.397 1.00 90.44 223 PHE A CA 1
ATOM 1831 C C . PHE A 1 223 ? -11.456 -3.136 23.855 1.00 90.44 223 PHE A C 1
ATOM 1833 O O . PHE A 1 223 ? -12.109 -2.615 24.758 1.00 90.44 223 PHE A O 1
ATOM 1840 N N . ASN A 1 224 ? -10.545 -4.082 24.090 1.00 88.00 224 ASN A N 1
ATOM 1841 C CA . ASN A 1 224 ? -10.212 -4.589 25.427 1.00 88.00 224 ASN A CA 1
ATOM 1842 C C . ASN A 1 224 ? -11.440 -5.023 26.256 1.00 88.00 224 ASN A C 1
ATOM 1844 O O . ASN A 1 224 ? -11.522 -4.758 27.453 1.00 88.00 224 ASN A O 1
ATOM 1848 N N . GLY A 1 225 ? -12.400 -5.697 25.614 1.00 88.56 225 GLY A N 1
ATOM 1849 C CA . GLY A 1 225 ? -13.629 -6.177 26.257 1.00 88.56 225 GLY A CA 1
ATOM 1850 C C . GLY A 1 225 ? -14.753 -5.140 26.351 1.00 88.56 225 GLY A C 1
ATOM 1851 O O . GLY A 1 225 ? -15.844 -5.479 26.804 1.00 88.56 225 GLY A O 1
ATOM 1852 N N . VAL A 1 226 ? -14.528 -3.900 25.905 1.00 91.12 226 VAL A N 1
ATOM 1853 C CA . VAL A 1 226 ? -15.543 -2.839 25.897 1.00 91.12 226 VAL A CA 1
ATOM 1854 C C . VAL A 1 226 ? -16.063 -2.618 24.485 1.00 91.12 226 VAL A C 1
ATOM 1856 O O . VAL A 1 226 ? -15.295 -2.336 23.568 1.00 91.12 226 VAL A O 1
ATOM 1859 N N . VAL A 1 227 ? -17.378 -2.737 24.307 1.00 93.12 227 VAL A N 1
ATOM 1860 C CA . VAL A 1 227 ? -18.041 -2.507 23.018 1.00 93.12 227 VAL A CA 1
ATOM 1861 C C . VAL A 1 227 ? -18.185 -1.007 22.762 1.00 93.12 227 VAL A C 1
ATOM 1863 O O . VAL A 1 227 ? -18.720 -0.284 23.599 1.00 93.12 227 VAL A O 1
ATOM 1866 N N . ILE A 1 228 ? -17.737 -0.566 21.590 1.00 91.56 228 ILE A N 1
ATOM 1867 C CA . ILE A 1 228 ? -17.769 0.814 21.103 1.00 91.56 228 ILE A CA 1
ATOM 1868 C C . ILE A 1 228 ? -18.360 0.844 19.687 1.00 91.56 228 ILE A C 1
ATOM 1870 O O . ILE A 1 228 ? -18.045 -0.002 18.845 1.00 91.56 228 ILE A O 1
ATOM 1874 N N . SER A 1 229 ? -19.265 1.791 19.453 1.00 82.75 229 SER A N 1
ATOM 1875 C CA . SER A 1 229 ? -20.061 1.946 18.227 1.00 82.75 229 SER A CA 1
ATOM 1876 C C . SER A 1 229 ? -19.834 3.301 17.592 1.00 82.75 229 SER A C 1
ATOM 1878 O O . SER A 1 229 ? -19.845 4.279 18.373 1.00 82.75 229 SER A O 1
#